Protein AF-0000000082964675 (afdb_homodimer)

Structure (mmCIF, N/CA/C/O backbone):
data_AF-0000000082964675-model_v1
#
loop_
_entity.id
_entity.type
_entity.pdbx_description
1 polymer 'MAGI1 protein'
#
loop_
_atom_site.group_PDB
_atom_site.id
_atom_site.type_symbol
_atom_site.label_atom_id
_atom_site.label_alt_id
_atom_site.label_comp_id
_atom_site.label_asym_id
_atom_site.label_entity_id
_atom_site.label_seq_id
_atom_site.pdbx_PDB_ins_code
_atom_site.Cartn_x
_atom_site.Cartn_y
_atom_site.Cartn_z
_atom_site.occupancy
_atom_site.B_iso_or_equiv
_atom_site.auth_seq_id
_atom_site.auth_comp_id
_atom_site.auth_asym_id
_atom_site.auth_atom_id
_atom_site.pdbx_PDB_model_num
ATOM 1 N N . MET A 1 1 ? 18.828 2.75 37.25 1 31.41 1 MET A N 1
ATOM 2 C CA . MET A 1 1 ? 18.453 3.316 35.969 1 31.41 1 MET A CA 1
ATOM 3 C C . MET A 1 1 ? 17.172 2.695 35.438 1 31.41 1 MET A C 1
ATOM 5 O O . MET A 1 1 ? 17.062 1.471 35.344 1 31.41 1 MET A O 1
ATOM 9 N N . SER A 1 2 ? 15.961 3.373 35.625 1 35.44 2 SER A N 1
ATOM 10 C CA . SER A 1 2 ? 14.609 2.898 35.344 1 35.44 2 SER A CA 1
ATOM 11 C C . SER A 1 2 ? 14.43 2.645 33.844 1 35.44 2 SER A C 1
ATOM 13 O O . SER A 1 2 ? 14.844 3.457 33.031 1 35.44 2 SER A O 1
ATOM 15 N N . ARG A 1 3 ? 14.438 1.41 33.406 1 41.22 3 ARG A N 1
ATOM 16 C CA . ARG A 1 3 ? 14.227 0.999 32.031 1 41.22 3 ARG A CA 1
ATOM 17 C C . ARG A 1 3 ? 12.906 1.542 31.484 1 41.22 3 ARG A C 1
ATOM 19 O O . ARG A 1 3 ? 11.844 1.255 32.031 1 41.22 3 ARG A O 1
ATOM 26 N N . VAL A 1 4 ? 12.828 2.707 31.078 1 33.81 4 VAL A N 1
ATOM 27 C CA . VAL A 1 4 ? 11.672 3.242 30.359 1 33.81 4 VAL A CA 1
ATOM 28 C C . VAL A 1 4 ? 11.18 2.219 29.344 1 33.81 4 VAL A C 1
ATOM 30 O O . VAL A 1 4 ? 11.898 1.854 28.422 1 33.81 4 VAL A O 1
ATOM 33 N N . ILE A 1 5 ? 10.445 1.322 29.812 1 41.44 5 ILE A N 1
ATOM 34 C CA . ILE A 1 5 ? 9.758 0.427 28.891 1 41.44 5 ILE A CA 1
ATOM 35 C C . ILE A 1 5 ? 9.016 1.245 27.828 1 41.44 5 ILE A C 1
ATOM 37 O O . ILE A 1 5 ? 8.094 1.992 28.141 1 41.44 5 ILE A O 1
ATOM 41 N N . GLN A 1 6 ? 9.688 1.846 26.875 1 41.5 6 GLN A N 1
ATOM 42 C CA . GLN A 1 6 ? 8.969 2.4 25.734 1 41.5 6 GLN A CA 1
ATOM 43 C C . GLN A 1 6 ? 7.863 1.455 25.266 1 41.5 6 GLN A C 1
ATOM 45 O O . GLN A 1 6 ? 8.117 0.279 25 1 41.5 6 GLN A O 1
ATOM 50 N N . LYS A 1 7 ? 6.699 1.599 25.812 1 42.97 7 LYS A N 1
ATOM 51 C CA . LYS A 1 7 ? 5.551 0.878 25.281 1 42.97 7 LYS A CA 1
ATOM 52 C C . LYS A 1 7 ? 5.578 0.874 23.75 1 42.97 7 LYS A C 1
ATOM 54 O O . LYS A 1 7 ? 5.527 1.933 23.125 1 42.97 7 LYS A O 1
ATOM 59 N N . LYS A 1 8 ? 6.289 0.005 23.156 1 43.41 8 LYS A N 1
ATOM 60 C CA . LYS A 1 8 ? 6.297 -0.2 21.703 1 43.41 8 LYS A CA 1
ATOM 61 C C . LYS A 1 8 ? 4.879 -0.232 21.141 1 43.41 8 LYS A C 1
ATOM 63 O O . LYS A 1 8 ? 4.074 -1.082 21.531 1 43.41 8 LYS A O 1
ATOM 68 N N . ASN A 1 9 ? 4.078 0.904 21.266 1 47.56 9 ASN A N 1
ATOM 69 C CA . ASN A 1 9 ? 2.807 0.975 20.547 1 47.56 9 ASN A CA 1
ATOM 70 C C . ASN A 1 9 ? 2.869 0.234 19.219 1 47.56 9 ASN A C 1
ATOM 72 O O . ASN A 1 9 ? 3.463 0.726 18.25 1 47.56 9 ASN A O 1
ATOM 76 N N . HIS A 1 10 ? 2.912 -1.079 19.219 1 51.25 10 HIS A N 1
ATOM 77 C CA . HIS A 1 10 ? 3.164 -2.035 18.141 1 51.25 10 HIS A CA 1
ATOM 78 C C . HIS A 1 10 ? 2.076 -1.968 17.078 1 51.25 10 HIS A C 1
ATOM 80 O O . HIS A 1 10 ? 1.054 -2.65 17.188 1 51.25 10 HIS A O 1
ATOM 86 N N . TRP A 1 11 ? 1.748 -0.733 16.734 1 59.78 11 TRP A N 1
ATOM 87 C CA . TRP A 1 11 ? 0.914 -0.972 15.555 1 59.78 11 TRP A CA 1
ATOM 88 C C . TRP A 1 11 ? 1.539 -2.027 14.648 1 59.78 11 TRP A C 1
ATOM 90 O O . TRP A 1 11 ? 2.707 -1.913 14.266 1 59.78 11 TRP A O 1
ATOM 100 N N . THR A 1 12 ? 1.131 -3.271 14.805 1 72 12 THR A N 1
ATOM 101 C CA . THR A 1 12 ? 1.597 -4.375 13.977 1 72 12 THR A CA 1
ATOM 102 C C . THR A 1 12 ? 1.158 -4.188 12.523 1 72 12 THR A C 1
ATOM 104 O O . THR A 1 12 ? 0.014 -3.811 12.258 1 72 12 THR A O 1
ATOM 107 N N . SER A 1 13 ? 2.049 -4.105 11.672 1 88.94 13 SER A N 1
ATOM 108 C CA . SER A 1 13 ? 1.766 -4.121 10.242 1 88.94 13 SER A CA 1
ATOM 109 C C . SER A 1 13 ? 0.953 -5.352 9.852 1 88.94 13 SER A C 1
ATOM 111 O O . SER A 1 13 ? 1.259 -6.465 10.281 1 88.94 13 SER A O 1
ATOM 113 N N . ARG A 1 14 ? -0.135 -5.145 9.234 1 93.75 14 ARG A N 1
ATOM 114 C CA . ARG A 1 14 ? -0.948 -6.258 8.75 1 93.75 14 ARG A CA 1
ATOM 115 C C . ARG A 1 14 ? -0.61 -6.59 7.301 1 93.75 14 ARG A C 1
ATOM 117 O O . ARG A 1 14 ? -1.35 -7.32 6.641 1 93.75 14 ARG A O 1
ATOM 124 N N . VAL A 1 15 ? 0.391 -5.973 6.73 1 96.75 15 VAL A N 1
ATOM 125 C CA . VAL A 1 15 ? 0.964 -6.438 5.473 1 96.75 15 VAL A CA 1
ATOM 126 C C . VAL A 1 15 ? 1.455 -7.875 5.629 1 96.75 15 VAL A C 1
ATOM 128 O O . VAL A 1 15 ? 2.203 -8.188 6.559 1 96.75 15 VAL A O 1
ATOM 131 N N . HIS A 1 16 ? 0.99 -8.742 4.738 1 95.88 16 HIS A N 1
ATOM 132 C CA . HIS A 1 16 ? 1.419 -10.133 4.844 1 95.88 16 HIS A CA 1
ATOM 133 C C . HIS A 1 16 ? 2.129 -10.586 3.574 1 95.88 16 HIS A C 1
ATOM 135 O O . HIS A 1 16 ? 1.962 -9.984 2.514 1 95.88 16 HIS A O 1
ATOM 141 N N . GLU A 1 17 ? 2.924 -11.531 3.748 1 96.19 17 GLU A N 1
ATOM 142 C CA . GLU A 1 17 ? 3.668 -12.141 2.648 1 96.19 17 GLU A CA 1
ATOM 143 C C . GLU A 1 17 ? 3.09 -13.508 2.277 1 96.19 17 GLU A C 1
ATOM 145 O O . GLU A 1 17 ? 2.727 -14.289 3.156 1 96.19 17 GLU A O 1
ATOM 150 N N . CYS A 1 18 ? 2.963 -13.719 0.982 1 94.94 18 CYS A N 1
ATOM 151 C CA . CYS A 1 18 ? 2.492 -14.992 0.442 1 94.94 18 CYS A CA 1
ATOM 152 C C . CYS A 1 18 ? 3.307 -15.406 -0.778 1 94.94 18 CYS A C 1
ATOM 154 O O . CYS A 1 18 ? 3.596 -14.578 -1.644 1 94.94 18 CYS A O 1
ATOM 156 N N . THR A 1 19 ? 3.576 -16.75 -0.786 1 95.81 19 THR A N 1
ATOM 157 C CA . THR A 1 19 ? 4.238 -17.297 -1.965 1 95.81 19 THR A CA 1
ATOM 158 C C . THR A 1 19 ? 3.301 -18.234 -2.721 1 95.81 19 THR A C 1
ATOM 160 O O . THR A 1 19 ? 2.709 -19.141 -2.129 1 95.81 19 THR A O 1
ATOM 163 N N . VAL A 1 20 ? 3.207 -18.016 -3.988 1 94.44 20 VAL A N 1
ATOM 164 C CA . VAL A 1 20 ? 2.35 -18.812 -4.855 1 94.44 20 VAL A CA 1
ATOM 165 C C . VAL A 1 20 ? 3.203 -19.578 -5.859 1 94.44 20 VAL A C 1
ATOM 167 O O . VAL A 1 20 ? 4.07 -19 -6.52 1 94.44 20 VAL A O 1
ATOM 170 N N . ARG A 1 21 ? 2.881 -20.828 -5.934 1 94.44 21 ARG A N 1
ATOM 171 C CA . ARG A 1 21 ? 3.582 -21.656 -6.914 1 94.44 21 ARG A CA 1
ATOM 172 C C . ARG A 1 21 ? 2.764 -21.797 -8.195 1 94.44 21 ARG A C 1
ATOM 174 O O . ARG A 1 21 ? 1.542 -21.969 -8.141 1 94.44 21 ARG A O 1
ATOM 181 N N . ARG A 1 22 ? 3.465 -21.812 -9.266 1 94.75 22 ARG A N 1
ATOM 182 C CA . ARG A 1 22 ? 2.811 -22 -10.562 1 94.75 22 ARG A CA 1
ATOM 183 C C . ARG A 1 22 ? 2.346 -23.438 -10.734 1 94.75 22 ARG A C 1
ATOM 185 O O . ARG A 1 22 ? 3.012 -24.359 -10.281 1 94.75 22 ARG A O 1
ATOM 192 N N . GLY A 1 23 ? 1.22 -23.578 -11.461 1 93.06 23 GLY A N 1
ATOM 193 C CA . GLY A 1 23 ? 0.723 -24.891 -11.812 1 93.06 23 GLY A CA 1
ATOM 194 C C . GLY A 1 23 ? 1.526 -25.562 -12.914 1 93.06 23 GLY A C 1
ATOM 195 O O . GLY A 1 23 ? 2.508 -24.984 -13.398 1 93.06 23 GLY A O 1
ATOM 196 N N . PRO A 1 24 ? 1.112 -26.75 -13.281 1 92.94 24 PRO A N 1
ATOM 197 C CA . PRO A 1 24 ? 1.863 -27.547 -14.242 1 92.94 24 PRO A CA 1
ATOM 198 C C . PRO A 1 24 ? 1.993 -26.875 -15.609 1 92.94 24 PRO A C 1
ATOM 200 O O . PRO A 1 24 ? 2.943 -27.141 -16.344 1 92.94 24 PRO A O 1
ATOM 203 N N . GLN A 1 25 ? 1.072 -26.047 -15.945 1 93.75 25 GLN A N 1
ATOM 204 C CA . GLN A 1 25 ? 1.123 -25.359 -17.234 1 93.75 25 GLN A CA 1
ATOM 205 C C . GLN A 1 25 ? 1.708 -23.953 -17.094 1 93.75 25 GLN A C 1
ATOM 207 O O . GLN A 1 25 ? 1.648 -23.156 -18.031 1 93.75 25 GLN A O 1
ATOM 212 N N . GLY A 1 26 ? 2.178 -23.625 -15.969 1 94.62 26 GLY A N 1
ATOM 213 C CA . GLY A 1 26 ? 2.812 -22.344 -15.734 1 94.62 26 GLY A CA 1
ATOM 214 C C . GLY A 1 26 ? 1.854 -21.297 -15.211 1 94.62 26 GLY A C 1
ATOM 215 O O . GLY A 1 26 ? 2.201 -20.109 -15.125 1 94.62 26 GLY A O 1
ATOM 216 N N . GLU A 1 27 ? 0.664 -21.734 -14.828 1 94.94 27 GLU A N 1
ATOM 217 C CA . GLU A 1 27 ? -0.335 -20.781 -14.367 1 94.94 27 GLU A CA 1
ATOM 218 C C . GLU A 1 27 ? -0.161 -20.484 -12.883 1 94.94 27 GLU A C 1
ATOM 220 O O . GLU A 1 27 ? 0.175 -21.375 -12.094 1 94.94 27 GLU A O 1
ATOM 225 N N . LEU A 1 28 ? -0.261 -19.219 -12.531 1 93.88 28 LEU A N 1
ATOM 226 C CA . LEU A 1 28 ? -0.158 -18.828 -11.133 1 93.88 28 LEU A CA 1
ATOM 227 C C . LEU A 1 28 ? -1.525 -18.844 -10.461 1 93.88 28 LEU A C 1
ATOM 229 O O . LEU A 1 28 ? -1.621 -19.047 -9.242 1 93.88 28 LEU A O 1
ATOM 233 N N . GLY A 1 29 ? -2.582 -18.547 -11.203 1 94.56 29 GLY A N 1
ATOM 234 C CA . GLY A 1 29 ? -3.939 -18.531 -10.68 1 94.56 29 GLY A CA 1
ATOM 235 C C . GLY A 1 29 ? -4.285 -17.25 -9.961 1 94.56 29 GLY A C 1
ATOM 236 O O . GLY A 1 29 ? -5.188 -17.234 -9.117 1 94.56 29 GLY A O 1
ATOM 237 N N . VAL A 1 30 ? -3.584 -16.219 -10.18 1 96.06 30 VAL A N 1
ATOM 238 C CA . VAL A 1 30 ? -3.838 -14.922 -9.578 1 96.06 30 VAL A CA 1
ATOM 239 C C . VAL A 1 30 ? -3.998 -13.867 -10.68 1 96.06 30 VAL A C 1
ATOM 241 O O . VAL A 1 30 ? -3.156 -13.766 -11.57 1 96.06 30 VAL A O 1
ATOM 244 N N . THR A 1 31 ? -5.027 -13.188 -10.609 1 96.75 31 THR A N 1
ATOM 245 C CA . THR A 1 31 ? -5.219 -12.062 -11.523 1 96.75 31 THR A CA 1
ATOM 246 C C . THR A 1 31 ? -4.766 -10.758 -10.875 1 96.75 31 THR A C 1
ATOM 248 O O . THR A 1 31 ? -4.988 -10.539 -9.68 1 96.75 31 THR A O 1
ATOM 251 N N . VAL A 1 32 ? -4.121 -9.969 -11.672 1 97.94 32 VAL A N 1
ATOM 252 C CA . VAL A 1 32 ? -3.721 -8.633 -11.227 1 97.94 32 VAL A CA 1
ATOM 253 C C . VAL A 1 32 ? -4.566 -7.578 -11.938 1 97.94 32 VAL A C 1
ATOM 255 O O . VAL A 1 32 ? -4.719 -7.613 -13.156 1 97.94 32 VAL A O 1
ATOM 258 N N . LEU A 1 33 ? -5.117 -6.656 -11.188 1 97.88 33 LEU A N 1
ATOM 259 C CA . LEU A 1 33 ? -5.922 -5.559 -11.703 1 97.88 33 LEU A CA 1
ATOM 260 C C . LEU A 1 33 ? -5.355 -4.211 -11.273 1 97.88 33 LEU A C 1
ATOM 262 O O . LEU A 1 33 ? -4.363 -4.16 -10.539 1 97.88 33 LEU A O 1
ATOM 266 N N . GLY A 1 34 ? -5.961 -3.172 -11.898 1 97.38 34 GLY A N 1
ATOM 267 C CA . GLY A 1 34 ? -5.484 -1.838 -11.57 1 97.38 34 GLY A CA 1
ATOM 268 C C . GLY A 1 34 ? -4.199 -1.473 -12.289 1 97.38 34 GLY A C 1
ATOM 269 O O . GLY A 1 34 ? -3.982 -1.878 -13.43 1 97.38 34 GLY A O 1
ATOM 270 N N . GLY A 1 35 ? -3.41 -0.583 -11.469 1 97.5 35 GLY A N 1
ATOM 271 C CA . GLY A 1 35 ? -2.182 -0.081 -12.07 1 97.5 35 GLY A CA 1
ATOM 272 C C . GLY A 1 35 ? -2.205 1.417 -12.305 1 97.5 35 GLY A C 1
ATOM 273 O O . GLY A 1 35 ? -3.273 2.006 -12.492 1 97.5 35 GLY A O 1
ATOM 274 N N . ALA A 1 36 ? -1.062 1.944 -12.336 1 97.06 36 ALA A N 1
ATOM 275 C CA . ALA A 1 36 ? -0.88 3.393 -12.383 1 97.06 36 ALA A CA 1
ATOM 276 C C . ALA A 1 36 ? -1.523 3.982 -13.633 1 97.06 36 ALA A C 1
ATOM 278 O O . ALA A 1 36 ? -2 5.121 -13.617 1 97.06 36 ALA A O 1
ATOM 279 N N . GLU A 1 37 ? -1.551 3.193 -14.688 1 96.62 37 GLU A N 1
ATOM 280 C CA . GLU A 1 37 ? -2.135 3.688 -15.93 1 96.62 37 GLU A CA 1
ATOM 281 C C . GLU A 1 37 ? -3.615 4.008 -15.758 1 96.62 37 GLU A C 1
ATOM 283 O O . GLU A 1 37 ? -4.184 4.789 -16.531 1 96.62 37 GLU A O 1
ATOM 288 N N . ASN A 1 38 ? -4.266 3.43 -14.805 1 94.94 38 ASN A N 1
ATOM 289 C CA . ASN A 1 38 ? -5.672 3.67 -14.508 1 94.94 38 ASN A CA 1
ATOM 290 C C . ASN A 1 38 ? -5.836 4.613 -13.32 1 94.94 38 ASN A C 1
ATOM 292 O O . ASN A 1 38 ? -6.941 4.777 -12.797 1 94.94 38 ASN A O 1
ATOM 296 N N . GLY A 1 39 ? -4.746 5.203 -12.836 1 95 39 GLY A N 1
ATOM 297 C CA . GLY A 1 39 ? -4.785 5.992 -11.617 1 95 39 GLY A CA 1
ATOM 298 C C . GLY A 1 39 ? -5.059 5.16 -10.375 1 95 39 GLY A C 1
ATOM 299 O O . GLY A 1 39 ? -5.531 5.684 -9.367 1 95 39 GLY A O 1
ATOM 300 N N . GLU A 1 40 ? -4.84 3.873 -10.469 1 96.56 40 GLU A N 1
ATOM 301 C CA . GLU A 1 40 ? -5.098 2.93 -9.383 1 96.56 40 GLU A CA 1
ATOM 302 C C . GLU A 1 40 ? -3.805 2.273 -8.906 1 96.56 40 GLU A C 1
ATOM 304 O O . GLU A 1 40 ? -2.799 2.277 -9.617 1 96.56 40 GLU A O 1
ATOM 309 N N . PHE A 1 41 ? -3.846 1.798 -7.699 1 97.94 41 PHE A N 1
ATOM 310 C CA . PHE A 1 41 ? -2.791 0.895 -7.254 1 97.94 41 PHE A CA 1
ATOM 311 C C . PHE A 1 41 ? -3.094 -0.539 -7.668 1 97.94 41 PHE A C 1
ATOM 313 O O . PHE A 1 41 ? -4.25 -0.963 -7.656 1 97.94 41 PHE A O 1
ATOM 320 N N . PRO A 1 42 ? -2.043 -1.252 -8.031 1 98.31 42 PRO A N 1
ATOM 321 C CA . PRO A 1 42 ? -2.297 -2.65 -8.391 1 98.31 42 PRO A CA 1
ATOM 322 C C . PRO A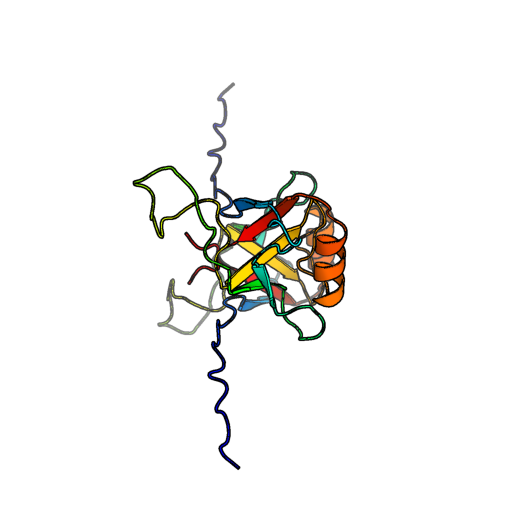 1 42 ? -2.922 -3.447 -7.25 1 98.31 42 PRO A C 1
ATOM 324 O O . PRO A 1 42 ? -2.559 -3.254 -6.086 1 98.31 42 PRO A O 1
ATOM 327 N N . TYR A 1 43 ? -3.82 -4.379 -7.605 1 97.94 43 TYR A N 1
ATOM 328 C CA . TYR A 1 43 ? -4.473 -5.188 -6.582 1 97.94 43 TYR A CA 1
ATOM 329 C C . TYR A 1 43 ? -4.855 -6.555 -7.133 1 97.94 43 TYR A C 1
ATOM 331 O O . TYR A 1 43 ? -4.863 -6.766 -8.344 1 97.94 43 TYR A O 1
ATOM 339 N N . VAL A 1 44 ? -5.137 -7.41 -6.258 1 97 44 VAL A N 1
ATOM 340 C CA . VAL A 1 44 ? -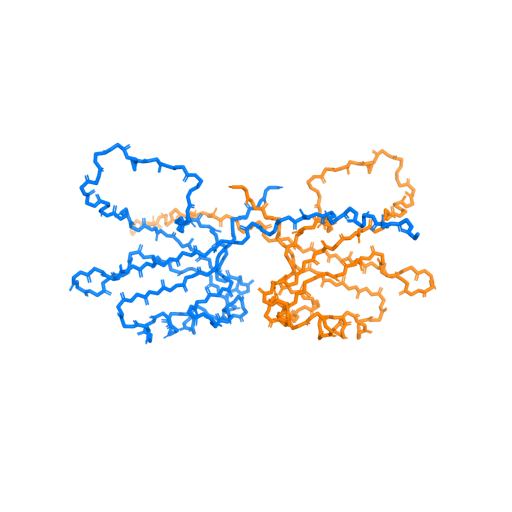5.438 -8.797 -6.582 1 97 44 VAL A CA 1
ATOM 341 C C . VAL A 1 44 ? -6.875 -8.914 -7.086 1 97 44 VAL A C 1
ATOM 343 O O . VAL A 1 44 ? -7.809 -8.461 -6.418 1 97 44 VAL A O 1
ATOM 346 N N . GLY A 1 45 ? -7.043 -9.453 -8.273 1 96 45 GLY A N 1
ATOM 347 C CA . GLY A 1 45 ? -8.352 -9.836 -8.781 1 96 45 GLY A CA 1
ATOM 348 C C . GLY A 1 45 ? -8.781 -11.227 -8.344 1 96 45 GLY A C 1
ATOM 349 O O . GLY A 1 45 ? -8.594 -11.602 -7.188 1 96 45 GLY A O 1
ATOM 350 N N . ALA A 1 46 ? -9.328 -11.922 -9.266 1 94.06 46 ALA A N 1
ATOM 351 C CA . ALA A 1 46 ? -9.766 -13.289 -9.008 1 94.06 46 ALA A CA 1
ATOM 352 C C . ALA A 1 46 ? -8.578 -14.188 -8.68 1 94.06 46 ALA A C 1
ATOM 354 O O . ALA A 1 46 ? -7.527 -14.094 -9.32 1 94.06 46 ALA A O 1
ATOM 355 N N . VAL A 1 47 ? -8.734 -15.023 -7.727 1 93.25 47 VAL A N 1
ATOM 356 C CA . VAL A 1 47 ? -7.738 -16.016 -7.359 1 93.25 47 VAL A CA 1
ATOM 357 C C . VAL A 1 47 ? -8.305 -17.422 -7.578 1 93.25 47 VAL A C 1
ATOM 359 O O . VAL A 1 47 ? -9.375 -17.75 -7.062 1 93.25 47 VAL A O 1
ATOM 362 N N . ALA A 1 48 ? -7.52 -18.094 -8.32 1 89.94 48 ALA A N 1
ATOM 363 C CA . ALA A 1 48 ? -7.953 -19.469 -8.555 1 89.94 48 ALA A CA 1
ATOM 364 C C . ALA A 1 48 ? -7.863 -20.297 -7.277 1 89.94 48 ALA A C 1
ATOM 366 O O . ALA A 1 48 ? -6.949 -20.109 -6.473 1 89.94 48 ALA A O 1
ATOM 367 N N . ALA A 1 49 ? -8.914 -21.016 -6.953 1 69.75 49 ALA A N 1
ATOM 368 C CA . ALA A 1 49 ? -8.938 -21.891 -5.785 1 69.75 49 ALA A CA 1
ATOM 369 C C . ALA A 1 49 ? -7.754 -22.859 -5.789 1 69.75 49 ALA A C 1
ATOM 371 O O . ALA A 1 49 ? -7.445 -23.453 -6.816 1 69.75 49 ALA A O 1
ATOM 372 N N . ALA A 1 50 ? -6.641 -22.469 -5.039 1 57.56 50 ALA A N 1
ATOM 373 C CA . ALA A 1 50 ? -5.559 -23.453 -4.957 1 57.56 50 ALA A CA 1
ATOM 374 C C . ALA A 1 50 ? -6.109 -24.859 -4.703 1 57.56 50 ALA A C 1
ATOM 376 O O . ALA A 1 50 ? -6.977 -25.047 -3.848 1 57.56 50 ALA A O 1
ATOM 377 N N . GLU A 1 51 ? -5.922 -25.672 -5.594 1 49.03 51 GLU A N 1
ATOM 378 C CA . GLU A 1 51 ? -6.152 -27.078 -5.281 1 49.03 51 GLU A CA 1
ATOM 379 C C . GLU A 1 51 ? -5.383 -27.5 -4.031 1 49.03 51 GLU A C 1
ATOM 381 O O . GLU A 1 51 ? -4.152 -27.562 -4.051 1 49.03 51 GLU A O 1
ATOM 386 N N . VAL A 1 52 ? -5.617 -26.875 -2.895 1 47.12 52 VAL A N 1
ATOM 387 C CA . VAL A 1 52 ? -4.922 -27.469 -1.758 1 47.12 52 VAL A CA 1
ATOM 388 C C . VAL A 1 52 ? -5.008 -28.984 -1.834 1 47.12 52 VAL A C 1
ATOM 390 O O . VAL A 1 52 ? -6.102 -29.547 -1.791 1 47.12 52 VAL A O 1
ATOM 393 N N . ALA A 1 53 ? -4.207 -29.594 -2.541 1 45.12 53 ALA A N 1
ATOM 394 C CA . ALA A 1 53 ? -4.246 -31.062 -2.486 1 45.12 53 ALA A CA 1
ATOM 395 C C . ALA A 1 53 ? -4.824 -31.547 -1.159 1 45.12 53 ALA A C 1
ATOM 397 O O . ALA A 1 53 ? -5.422 -30.766 -0.413 1 45.12 53 ALA A O 1
ATOM 398 N N . GLY A 1 54 ? -4.008 -32.562 -0.407 1 42.88 54 GLY A N 1
ATOM 399 C CA . GLY A 1 54 ? -4.18 -33.625 0.578 1 42.88 54 GLY A CA 1
ATOM 400 C C . GLY A 1 54 ? -4.73 -33.094 1.899 1 42.88 54 GLY A C 1
ATOM 401 O O . GLY A 1 54 ? -4.883 -33.875 2.848 1 42.88 54 GLY A O 1
ATOM 402 N N . LEU A 1 55 ? -4.242 -31.969 2.578 1 44.94 55 LEU A N 1
ATOM 403 C CA . LEU A 1 55 ? -4.629 -32.188 3.963 1 44.94 55 LEU A CA 1
ATOM 404 C C . LEU A 1 55 ? -6.133 -32.031 4.145 1 44.94 55 LEU A C 1
ATOM 406 O O . LEU A 1 55 ? -6.754 -31.203 3.475 1 44.94 55 LEU A O 1
ATOM 410 N N . PRO A 1 56 ? -6.91 -33.125 4.504 1 42.31 56 PRO A N 1
ATOM 411 C CA . PRO A 1 56 ? -8.359 -33.125 4.746 1 42.31 56 PRO A CA 1
ATOM 412 C C . PRO A 1 56 ? -8.898 -31.734 5.09 1 42.31 56 PRO A C 1
ATOM 414 O O . PRO A 1 56 ? -9.945 -31.328 4.582 1 42.31 56 PRO A O 1
ATOM 417 N N . GLY A 1 57 ? -8.773 -31.312 6.375 1 40.53 57 GLY A N 1
ATOM 418 C CA . GLY A 1 57 ? -9.562 -30.406 7.188 1 40.53 57 GLY A CA 1
ATOM 419 C C . GLY A 1 57 ? -9.547 -28.984 6.672 1 40.53 57 GLY A C 1
ATOM 420 O O . GLY A 1 57 ? -10.375 -28.156 7.066 1 40.53 57 GLY A O 1
ATOM 421 N N . GLY A 1 58 ? -8.305 -28.25 6.402 1 39.81 58 GLY A N 1
ATOM 422 C CA . GLY A 1 58 ? -8.359 -26.812 6.582 1 39.81 58 GLY A CA 1
ATOM 423 C C . GLY A 1 58 ? -8.961 -26.078 5.398 1 39.81 58 GLY A C 1
ATOM 424 O O . GLY A 1 58 ? -8.273 -25.812 4.41 1 39.81 58 GLY A O 1
ATOM 425 N N . GLY A 1 59 ? -10.008 -26.453 4.734 1 41.22 59 GLY A N 1
ATOM 426 C CA . GLY A 1 59 ? -10.852 -25.609 3.9 1 41.22 59 GLY A CA 1
ATOM 427 C C . GLY A 1 59 ? -10.805 -24.141 4.297 1 41.22 59 GLY A C 1
ATOM 428 O O . GLY A 1 59 ? -11.75 -23.391 4.039 1 41.22 59 GLY A O 1
ATOM 429 N N . GLY A 1 60 ? -10.18 -23.766 5.426 1 39.22 60 GLY A N 1
ATOM 430 C CA . GLY A 1 60 ? -10.531 -22.531 6.125 1 39.22 60 GLY A CA 1
ATOM 431 C C . GLY A 1 60 ? -10.539 -21.312 5.227 1 39.22 60 GLY A C 1
ATOM 432 O O . GLY A 1 60 ? -9.648 -21.156 4.387 1 39.22 60 GLY A O 1
ATOM 433 N N . GLY A 1 61 ? -11.523 -20.844 4.492 1 43.62 61 GLY A N 1
ATOM 434 C CA . GLY A 1 61 ? -11.781 -19.438 4.25 1 43.62 61 GLY A CA 1
ATOM 435 C C . GLY A 1 61 ? -10.953 -18.516 5.125 1 43.62 61 GLY A C 1
ATOM 436 O O . GLY A 1 61 ? -11.344 -17.375 5.383 1 43.62 61 GLY A O 1
ATOM 437 N N . GLY A 1 62 ? -10.211 -18.984 6.137 1 43.94 62 GLY A N 1
ATOM 438 C CA . GLY A 1 62 ? -9.703 -18.203 7.266 1 43.94 62 GLY A CA 1
ATOM 439 C C . GLY A 1 62 ? -8.633 -17.203 6.875 1 43.94 62 GLY A C 1
ATOM 440 O O . GLY A 1 62 ? -8.203 -17.172 5.719 1 43.94 62 GLY A O 1
ATOM 441 N N . GLU A 1 63 ? -8.336 -16.219 7.719 1 53.56 63 GLU A N 1
ATOM 442 C CA . GLU A 1 63 ? -7.27 -15.25 7.93 1 53.56 63 GLU A CA 1
ATOM 443 C C . GLU A 1 63 ? -5.895 -15.875 7.719 1 53.56 63 GLU A C 1
ATOM 445 O O . GLU A 1 63 ? -5.379 -16.562 8.602 1 53.56 63 GLU A O 1
ATOM 450 N N . GLY A 1 64 ? -5.754 -16.531 6.523 1 60.09 64 GLY A N 1
ATOM 451 C CA . GLY A 1 64 ? -4.41 -17.047 6.305 1 60.09 64 GLY A CA 1
ATOM 452 C C . GLY A 1 64 ? -3.588 -16.172 5.367 1 60.09 64 GLY A C 1
ATOM 453 O O . GLY A 1 64 ? -4.039 -15.109 4.945 1 60.09 64 GLY A O 1
ATOM 454 N N . PRO A 1 65 ? -2.299 -16.609 5.172 1 74.5 65 PRO A N 1
ATOM 455 C CA . PRO A 1 65 ? -1.307 -15.891 4.371 1 74.5 65 PRO A CA 1
ATOM 456 C C . PRO A 1 65 ? -1.593 -15.969 2.873 1 74.5 65 PRO A C 1
ATOM 458 O O . PRO A 1 65 ? -0.675 -15.836 2.059 1 74.5 65 PRO A O 1
ATOM 461 N N . TRP A 1 66 ? -2.912 -16.203 2.545 1 87.88 66 TRP A N 1
ATOM 462 C CA . TRP A 1 66 ? -3.23 -16.297 1.123 1 87.88 66 TRP A CA 1
ATOM 463 C C . TRP A 1 66 ? -3.635 -14.93 0.57 1 87.88 66 TRP A C 1
ATOM 465 O O . TRP A 1 66 ? -4.098 -14.062 1.314 1 87.88 66 TRP A O 1
ATOM 475 N N . LEU A 1 67 ? -3.428 -14.891 -0.707 1 94 67 LEU A N 1
ATOM 476 C CA . LEU A 1 67 ? -3.854 -13.664 -1.371 1 94 67 LEU A CA 1
ATOM 477 C C . LEU A 1 67 ? -5.371 -13.617 -1.508 1 94 67 LEU A C 1
ATOM 479 O O . LEU A 1 67 ? -5.988 -14.602 -1.936 1 94 67 LEU A O 1
ATOM 483 N N . GLY A 1 68 ? -5.922 -12.562 -1.11 1 92.44 68 GLY A N 1
ATOM 484 C CA . GLY A 1 68 ? -7.352 -12.359 -1.266 1 92.44 68 GLY A CA 1
ATOM 485 C C . GLY A 1 68 ? -7.699 -11.328 -2.316 1 92.44 68 GLY A C 1
ATOM 486 O O . GLY A 1 68 ? -6.973 -10.344 -2.488 1 92.44 68 GLY A O 1
ATOM 487 N N . GLU A 1 69 ? -8.82 -11.602 -2.92 1 93.25 69 GLU A N 1
ATOM 488 C CA . GLU A 1 69 ? -9.32 -10.617 -3.879 1 93.25 69 GLU A CA 1
ATOM 489 C C . GLU A 1 69 ? -9.445 -9.242 -3.238 1 93.25 69 GLU A C 1
ATOM 491 O O . GLU A 1 69 ? -9.914 -9.117 -2.107 1 93.25 69 GLU A O 1
ATOM 496 N N . GLY A 1 70 ? -8.977 -8.195 -3.984 1 95.12 70 GLY A N 1
ATOM 497 C CA . GLY A 1 70 ? -9.102 -6.824 -3.518 1 95.12 70 GLY A CA 1
ATOM 498 C C . GLY A 1 70 ? -7.906 -6.355 -2.715 1 95.12 70 GLY A C 1
ATOM 499 O O . GLY A 1 70 ? -7.766 -5.16 -2.438 1 95.12 70 GLY A O 1
ATOM 500 N N . GLU A 1 71 ? -7.039 -7.215 -2.328 1 96.69 71 GLU A N 1
ATOM 501 C CA . GLU A 1 71 ? -5.844 -6.773 -1.616 1 96.69 71 GLU A CA 1
ATOM 502 C C . GLU A 1 71 ? -4.945 -5.93 -2.518 1 96.69 71 GLU A C 1
ATOM 504 O O . GLU A 1 71 ? -4.805 -6.219 -3.707 1 96.69 71 GLU A O 1
ATOM 509 N N . LEU A 1 72 ? -4.34 -4.934 -1.945 1 98.19 72 LEU A N 1
ATOM 510 C CA . LEU A 1 72 ? -3.359 -4.145 -2.682 1 98.19 72 LEU A CA 1
ATOM 511 C C . LEU A 1 72 ? -2.021 -4.871 -2.758 1 98.19 72 LEU A C 1
ATOM 513 O O . LEU A 1 72 ? -1.565 -5.449 -1.769 1 98.19 72 LEU A O 1
ATOM 517 N N . LEU A 1 73 ? -1.465 -4.875 -3.889 1 98.38 73 LEU A N 1
ATOM 518 C CA . LEU A 1 73 ? -0.13 -5.434 -4.074 1 98.38 73 LEU A CA 1
ATOM 519 C C . LEU A 1 73 ? 0.941 -4.379 -3.826 1 98.38 73 LEU A C 1
ATOM 521 O O . LEU A 1 73 ? 0.983 -3.355 -4.512 1 98.38 73 LEU A O 1
ATOM 525 N N . LEU A 1 74 ? 1.805 -4.676 -2.863 1 98.62 74 LEU A N 1
ATOM 526 C CA . LEU A 1 74 ? 2.828 -3.715 -2.469 1 98.62 74 LEU A CA 1
ATOM 527 C C . LEU A 1 74 ? 4.195 -4.129 -2.992 1 98.62 74 LEU A C 1
ATOM 529 O O . LEU A 1 74 ? 4.98 -3.285 -3.434 1 98.62 74 LEU A O 1
ATOM 533 N N . GLU A 1 75 ? 4.434 -5.41 -2.926 1 98.56 75 GLU A N 1
ATOM 534 C CA . GLU A 1 75 ? 5.707 -5.965 -3.375 1 98.56 75 GLU A CA 1
ATOM 535 C C . GLU A 1 75 ? 5.508 -7.309 -4.074 1 98.56 75 GLU A C 1
ATOM 537 O O . GLU A 1 75 ? 4.641 -8.094 -3.684 1 98.56 75 GLU A O 1
ATOM 542 N N . VAL A 1 76 ? 6.309 -7.535 -5.078 1 98.56 76 VAL A N 1
ATOM 543 C CA . VAL A 1 76 ? 6.41 -8.828 -5.75 1 98.56 76 VAL A CA 1
ATOM 544 C C . VAL A 1 76 ? 7.879 -9.227 -5.879 1 98.56 76 VAL A C 1
ATOM 546 O O . VAL A 1 76 ? 8.672 -8.508 -6.492 1 98.56 76 VAL A O 1
ATOM 549 N N . GLN A 1 77 ? 8.18 -10.352 -5.254 1 97.19 77 GLN A N 1
ATOM 550 C CA . GLN A 1 77 ? 9.547 -10.867 -5.309 1 97.19 77 GLN A CA 1
ATOM 551 C C . GLN A 1 77 ? 10.555 -9.805 -4.883 1 97.19 77 GLN A C 1
ATOM 553 O O . GLN A 1 77 ? 11.617 -9.664 -5.496 1 97.19 77 GLN A O 1
ATOM 558 N N . GLY A 1 78 ? 10.188 -9 -3.906 1 96.69 78 GLY A N 1
ATOM 559 C CA . GLY A 1 78 ? 11.094 -8.016 -3.35 1 96.69 78 GLY A CA 1
ATOM 560 C C . GLY A 1 78 ? 11.094 -6.703 -4.105 1 96.69 78 GLY A C 1
ATOM 561 O O . GLY A 1 78 ? 11.703 -5.727 -3.668 1 96.69 78 GLY A O 1
ATOM 562 N N . ILE A 1 79 ? 10.398 -6.613 -5.18 1 97.56 79 ILE A N 1
ATOM 563 C CA . ILE A 1 79 ? 10.266 -5.383 -5.957 1 97.56 79 ILE A CA 1
ATOM 564 C C . ILE A 1 79 ? 9 -4.641 -5.535 1 97.56 79 ILE A C 1
ATOM 566 O O . ILE A 1 79 ? 7.914 -5.223 -5.504 1 97.56 79 ILE A O 1
ATOM 570 N N . ARG A 1 80 ? 9.172 -3.434 -5.203 1 97.5 80 ARG A N 1
ATOM 571 C CA . ARG A 1 80 ? 8.016 -2.607 -4.852 1 97.5 80 ARG A CA 1
ATOM 572 C C . ARG A 1 80 ? 7.191 -2.264 -6.086 1 97.5 80 ARG A C 1
ATOM 574 O O . ARG A 1 80 ? 7.684 -1.614 -7.012 1 97.5 80 ARG A O 1
ATOM 581 N N . VAL A 1 81 ? 5.895 -2.631 -6.078 1 98.31 81 VAL A N 1
ATOM 582 C CA . VAL A 1 81 ? 5.125 -2.57 -7.32 1 98.31 81 VAL A CA 1
ATOM 583 C C . VAL A 1 81 ? 3.941 -1.622 -7.148 1 98.31 81 VAL A C 1
ATOM 585 O O . VAL A 1 81 ? 3.205 -1.359 -8.102 1 98.31 81 VAL A O 1
ATOM 588 N N . SER A 1 82 ? 3.664 -1.081 -5.996 1 97.88 82 SER A N 1
ATOM 589 C CA . SER A 1 82 ? 2.445 -0.331 -5.711 1 97.88 82 SER A CA 1
ATOM 590 C C . SER A 1 82 ? 2.332 0.9 -6.602 1 97.88 82 SER A C 1
ATOM 592 O O . SER A 1 82 ? 1.236 1.426 -6.809 1 97.88 82 SER A O 1
ATOM 594 N N . GLY A 1 83 ? 3.432 1.412 -7.129 1 97.06 83 GLY A N 1
ATOM 595 C CA . GLY A 1 83 ? 3.395 2.59 -7.98 1 97.06 83 GLY A CA 1
ATOM 596 C C . GLY A 1 83 ? 3.529 2.264 -9.453 1 97.06 83 GLY A C 1
ATOM 597 O O . GLY A 1 83 ? 3.684 3.164 -10.281 1 97.06 83 GLY A O 1
ATOM 598 N N . LEU A 1 84 ? 3.389 1.027 -9.82 1 98.12 84 LEU A N 1
ATOM 599 C CA . LEU A 1 84 ? 3.676 0.616 -11.195 1 98.12 84 LEU A CA 1
ATOM 600 C C . LEU A 1 84 ? 2.389 0.431 -11.984 1 98.12 84 LEU A C 1
ATOM 602 O O . LEU A 1 84 ? 1.339 0.129 -11.414 1 98.12 84 LEU A O 1
ATOM 606 N N . PRO A 1 85 ? 2.439 0.67 -13.305 1 98.31 85 PRO A N 1
ATOM 607 C CA . PRO A 1 85 ? 1.353 0.196 -14.164 1 98.31 85 PRO A CA 1
ATOM 608 C C . PRO A 1 85 ? 1.221 -1.325 -14.164 1 98.31 85 PRO A C 1
ATOM 610 O O . PRO A 1 85 ? 2.199 -2.033 -13.914 1 98.31 85 PRO A O 1
ATOM 613 N N . ARG A 1 86 ? 0.098 -1.798 -14.477 1 98.19 86 ARG A N 1
ATOM 614 C CA . ARG A 1 86 ? -0.218 -3.221 -14.406 1 98.19 86 ARG A CA 1
ATOM 615 C C . ARG A 1 86 ? 0.745 -4.043 -15.25 1 98.19 86 ARG A C 1
ATOM 617 O O . ARG A 1 86 ? 1.192 -5.113 -14.836 1 98.19 86 ARG A O 1
ATOM 624 N N . TYR A 1 87 ? 1.095 -3.582 -16.5 1 98.5 87 TYR A N 1
ATOM 625 C CA . TYR A 1 87 ? 1.947 -4.367 -17.391 1 98.5 87 TYR A CA 1
ATOM 626 C C . TYR A 1 87 ? 3.328 -4.57 -16.781 1 98.5 87 TYR A C 1
ATOM 628 O O . TYR A 1 87 ? 3.961 -5.609 -16.984 1 98.5 87 TYR A O 1
ATOM 636 N N . ASP A 1 88 ? 3.832 -3.576 -16 1 98.69 88 ASP A N 1
ATOM 637 C CA . ASP A 1 88 ? 5.121 -3.721 -15.328 1 98.69 88 ASP A CA 1
ATOM 638 C C . ASP A 1 88 ? 5.027 -4.719 -14.18 1 98.69 88 ASP A C 1
ATOM 640 O O . ASP A 1 88 ? 5.953 -5.5 -13.953 1 98.69 88 ASP A O 1
ATOM 644 N N . VAL A 1 89 ? 3.926 -4.773 -13.445 1 98.75 89 VAL A N 1
ATOM 645 C CA . VAL A 1 89 ? 3.707 -5.754 -12.383 1 98.75 89 VAL A CA 1
ATOM 646 C C . VAL A 1 89 ? 3.697 -7.164 -12.977 1 98.75 89 VAL A C 1
ATOM 648 O O . VAL A 1 89 ? 4.363 -8.062 -12.461 1 98.75 89 VAL A O 1
ATOM 651 N N . LEU A 1 90 ? 2.939 -7.242 -14.078 1 98.75 90 LEU A N 1
ATOM 652 C CA . LEU A 1 90 ? 2.877 -8.539 -14.742 1 98.75 90 LEU A CA 1
ATOM 653 C C . LEU A 1 90 ?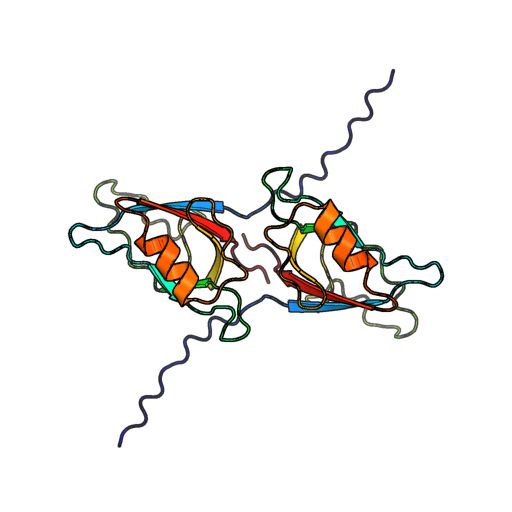 4.254 -8.961 -15.242 1 98.75 90 LEU A C 1
ATOM 655 O O . LEU A 1 90 ? 4.598 -10.148 -15.203 1 98.75 90 LEU A O 1
ATOM 659 N N . GLY A 1 91 ? 4.973 -8.008 -15.75 1 98.69 91 GLY A N 1
ATOM 660 C CA . GLY A 1 91 ? 6.336 -8.297 -16.156 1 98.69 91 GLY A CA 1
ATOM 661 C C . GLY A 1 91 ? 7.191 -8.852 -15.031 1 98.69 91 GLY A C 1
ATOM 662 O O . GLY A 1 91 ? 7.988 -9.766 -15.242 1 98.69 91 GLY A O 1
ATOM 663 N N . VAL A 1 92 ? 7.098 -8.273 -13.844 1 98.75 92 VAL A N 1
ATOM 664 C CA . VAL A 1 92 ? 7.832 -8.758 -12.68 1 98.75 92 VAL A CA 1
ATOM 665 C C . VAL A 1 92 ? 7.406 -10.195 -12.367 1 98.75 92 VAL A C 1
ATOM 667 O O . VAL A 1 92 ? 8.25 -11.07 -12.148 1 98.75 92 VAL A O 1
ATOM 670 N N . ILE A 1 93 ? 6.133 -10.445 -12.359 1 98.5 93 ILE A N 1
ATOM 671 C CA . ILE A 1 93 ? 5.594 -11.766 -12.062 1 98.5 93 ILE A CA 1
ATOM 672 C C . ILE A 1 93 ? 6.098 -12.781 -13.086 1 98.5 93 ILE A C 1
ATOM 674 O O . ILE A 1 93 ? 6.559 -13.867 -12.727 1 98.5 93 ILE A O 1
ATOM 678 N N . ASP A 1 94 ? 6.066 -12.383 -14.273 1 97.94 94 ASP A N 1
ATOM 679 C CA . ASP A 1 94 ? 6.438 -13.273 -15.367 1 97.94 94 ASP A CA 1
ATOM 680 C C . ASP A 1 94 ? 7.93 -13.609 -15.328 1 97.94 94 ASP A C 1
ATOM 682 O O . ASP A 1 94 ? 8.359 -14.625 -15.875 1 97.94 94 ASP A O 1
ATOM 686 N N . SER A 1 95 ? 8.633 -12.758 -14.781 1 98.06 95 SER A N 1
ATOM 687 C CA . SER A 1 95 ? 10.07 -12.984 -14.711 1 98.06 95 SER A CA 1
ATOM 688 C C . SER A 1 95 ? 10.414 -14 -13.625 1 98.06 95 SER A C 1
ATOM 690 O O . SER A 1 95 ? 11.555 -14.469 -13.547 1 98.06 95 SER A O 1
ATOM 692 N N . CYS A 1 96 ? 9.492 -14.281 -12.781 1 96.94 96 CYS A N 1
ATOM 693 C CA . CYS A 1 96 ? 9.68 -15.297 -11.75 1 96.94 96 CYS A CA 1
ATOM 694 C C . CYS A 1 96 ? 9.367 -16.688 -12.297 1 96.94 96 CYS A C 1
ATOM 696 O O . CYS A 1 96 ? 8.297 -16.922 -12.852 1 96.94 96 CYS A O 1
ATOM 698 N N . LYS A 1 97 ? 10.188 -17.641 -12.094 1 94.44 97 LYS A N 1
ATOM 699 C CA . LYS A 1 97 ? 10.102 -18.938 -12.773 1 94.44 97 LYS A CA 1
ATOM 700 C C . LYS A 1 97 ? 9.078 -19.844 -12.094 1 94.44 97 LYS A C 1
ATOM 702 O O . LYS A 1 97 ? 8.031 -20.141 -12.664 1 94.44 97 LYS A O 1
ATOM 707 N N . GLU A 1 98 ? 9.383 -20.391 -10.836 1 94.56 98 GLU A N 1
ATOM 708 C CA . GLU A 1 98 ? 8.578 -21.453 -10.219 1 94.56 98 GLU A CA 1
ATOM 709 C C . GLU A 1 98 ? 7.586 -20.875 -9.219 1 94.56 98 GLU A C 1
ATOM 711 O O . GLU A 1 98 ? 6.422 -21.281 -9.18 1 94.56 98 GLU A O 1
ATOM 716 N N . ALA A 1 99 ? 8.078 -19.953 -8.453 1 96.06 99 ALA A N 1
ATOM 717 C CA . ALA A 1 99 ? 7.25 -19.391 -7.395 1 96.06 99 ALA A CA 1
ATOM 718 C C . ALA A 1 99 ? 7.367 -17.875 -7.355 1 96.06 99 ALA A C 1
ATOM 720 O O . ALA A 1 99 ? 8.391 -17.312 -7.746 1 96.06 99 ALA A O 1
ATOM 721 N N . VAL A 1 100 ? 6.301 -17.25 -6.992 1 97.69 100 VAL A N 1
ATOM 722 C CA . VAL A 1 100 ? 6.238 -15.797 -6.852 1 97.69 100 VAL A CA 1
ATOM 723 C C . VAL A 1 100 ? 5.84 -15.43 -5.426 1 97.69 100 VAL A C 1
ATOM 725 O O . VAL A 1 100 ? 4.832 -15.922 -4.906 1 97.69 100 VAL A O 1
ATOM 728 N N . THR A 1 101 ? 6.625 -14.609 -4.758 1 97.06 101 THR A N 1
ATOM 729 C CA . THR A 1 101 ? 6.316 -14.109 -3.422 1 97.06 101 THR A CA 1
ATOM 730 C C . THR A 1 101 ? 5.703 -12.711 -3.496 1 97.06 101 THR A C 1
ATOM 732 O O . THR A 1 101 ? 6.258 -11.82 -4.141 1 97.06 101 THR A O 1
ATOM 735 N N . PHE A 1 102 ? 4.582 -12.562 -2.846 1 97.81 102 PHE A N 1
ATOM 736 C CA . PHE A 1 102 ? 3.857 -11.305 -2.803 1 97.81 102 PHE A CA 1
ATOM 737 C C . PHE A 1 102 ? 3.844 -10.734 -1.388 1 97.81 102 PHE A C 1
ATOM 739 O O . PHE A 1 102 ? 3.734 -11.484 -0.415 1 97.81 102 PHE A O 1
ATOM 746 N N . LYS A 1 103 ? 4.008 -9.453 -1.29 1 97.88 103 LYS A N 1
ATOM 747 C CA . LYS A 1 103 ? 3.535 -8.727 -0.117 1 97.88 103 LYS A CA 1
ATOM 748 C C . LYS A 1 103 ? 2.285 -7.914 -0.441 1 97.88 103 LYS A C 1
ATOM 750 O O . LYS A 1 103 ? 2.279 -7.125 -1.391 1 97.88 103 LYS A O 1
ATOM 755 N N . ALA A 1 104 ? 1.258 -8.141 0.335 1 97.69 104 ALA A N 1
ATOM 756 C CA . ALA A 1 104 ? -0.04 -7.523 0.076 1 97.69 104 ALA A CA 1
ATOM 757 C C . ALA A 1 104 ? -0.709 -7.086 1.376 1 97.69 104 ALA A C 1
ATOM 759 O O . ALA A 1 104 ? -0.312 -7.516 2.461 1 97.69 104 ALA A O 1
ATOM 760 N N . VAL A 1 105 ? -1.704 -6.199 1.229 1 97.31 105 VAL A N 1
ATOM 761 C CA . VAL A 1 105 ? -2.445 -5.742 2.4 1 97.31 105 VAL A CA 1
ATOM 762 C C . VAL A 1 105 ? -3.943 -5.781 2.111 1 97.31 105 VAL A C 1
ATOM 764 O O . VAL A 1 105 ? -4.391 -5.32 1.06 1 97.31 105 VAL A O 1
ATOM 767 N N . ARG A 1 106 ? -4.66 -6.391 3.059 1 96.56 106 ARG A N 1
ATOM 768 C CA . ARG A 1 106 ? -6.113 -6.285 2.988 1 96.56 106 ARG A CA 1
ATOM 769 C C . ARG A 1 106 ? -6.574 -4.867 3.293 1 96.56 106 ARG A C 1
ATOM 771 O O . ARG A 1 106 ? -6.055 -4.219 4.203 1 96.56 106 ARG A O 1
ATOM 778 N N . GLN A 1 107 ? -7.527 -4.41 2.529 1 95.19 107 GLN A N 1
ATOM 779 C CA . GLN A 1 107 ? -8.039 -3.062 2.754 1 95.19 107 GLN A CA 1
ATOM 780 C C . GLN A 1 107 ? -9.078 -3.047 3.865 1 95.19 107 GLN A C 1
ATOM 782 O O . GLN A 1 107 ? -10.07 -3.781 3.807 1 95.19 107 GLN A O 1
ATOM 787 N N . GLY A 1 108 ? -8.719 -2.145 4.781 1 92.81 108 GLY A N 1
ATOM 788 C CA . GLY A 1 108 ? -9.641 -2.033 5.906 1 92.81 108 GLY A CA 1
ATOM 789 C C . GLY A 1 108 ? -10.773 -1.059 5.656 1 92.81 108 GLY A C 1
ATOM 790 O O . GLY A 1 108 ? -10.703 -0.243 4.734 1 92.81 108 GLY A O 1
ATOM 791 N N . LYS A 1 109 ? -11.859 -1.147 6.48 1 82.62 109 LYS A N 1
ATOM 792 C CA . LYS A 1 109 ? -13 -0.245 6.395 1 82.62 109 LYS A CA 1
ATOM 793 C C . LYS A 1 109 ? -12.789 1.001 7.25 1 82.62 109 LYS A C 1
ATOM 795 O O . LYS A 1 109 ? -12.094 0.949 8.266 1 82.62 109 LYS A O 1
ATOM 800 N N . MET B 1 1 ? -27.766 -7.004 -30.516 1 30.64 1 MET B N 1
ATOM 801 C CA . MET B 1 1 ? -26.438 -7.051 -29.922 1 30.64 1 MET B CA 1
ATOM 802 C C . MET B 1 1 ? -26.5 -6.93 -28.406 1 30.64 1 MET B C 1
ATOM 804 O O . MET B 1 1 ? -27.062 -5.957 -27.891 1 30.64 1 MET B O 1
ATOM 808 N N . SER B 1 2 ? -26.531 -8.078 -27.625 1 34.31 2 SER B N 1
ATOM 809 C CA . SER B 1 2 ? -26.75 -8.172 -26.188 1 34.31 2 SER B CA 1
ATOM 810 C C . SER B 1 2 ? -25.625 -7.508 -25.406 1 34.31 2 SER B C 1
ATOM 812 O O . SER B 1 2 ? -24.453 -7.691 -25.734 1 34.31 2 SER B O 1
ATOM 814 N N . ARG B 1 3 ? -25.859 -6.34 -24.859 1 39.84 3 ARG B N 1
ATOM 815 C CA . ARG B 1 3 ? -24.906 -5.598 -24.047 1 39.84 3 ARG B CA 1
ATOM 816 C C . ARG B 1 3 ? -24.406 -6.441 -22.875 1 39.84 3 ARG B C 1
ATOM 818 O O . ARG B 1 3 ? -25.188 -6.902 -22.062 1 39.84 3 ARG B O 1
ATOM 825 N N . VAL B 1 4 ? -23.484 -7.266 -23.031 1 33.88 4 VAL B N 1
ATOM 826 C CA . VAL B 1 4 ? -22.781 -7.949 -21.953 1 33.88 4 VAL B CA 1
ATOM 827 C C . VAL B 1 4 ? -22.531 -6.977 -20.812 1 33.88 4 VAL B C 1
ATOM 829 O O . VAL B 1 4 ? -21.812 -5.988 -20.969 1 33.88 4 VAL B O 1
ATOM 832 N N . ILE B 1 5 ? -23.5 -6.758 -20.047 1 41.25 5 ILE B N 1
ATOM 833 C CA . ILE B 1 5 ? -23.297 -6 -18.812 1 41.25 5 ILE B CA 1
ATOM 834 C C . ILE B 1 5 ? -22.109 -6.586 -18.047 1 41.25 5 ILE B C 1
ATOM 836 O O . ILE B 1 5 ? -22.156 -7.738 -17.594 1 41.25 5 ILE B O 1
ATOM 840 N N . GLN B 1 6 ? -20.906 -6.379 -18.453 1 41.19 6 GLN B N 1
ATOM 841 C CA . GLN B 1 6 ? -19.781 -6.715 -17.578 1 41.19 6 GLN B CA 1
ATOM 842 C C . GLN B 1 6 ? -20.062 -6.297 -16.141 1 41.19 6 GLN B C 1
ATOM 844 O O . GLN B 1 6 ? -20.391 -5.137 -15.883 1 41.19 6 GLN B O 1
ATOM 849 N N . LYS B 1 7 ? -20.672 -7.137 -15.383 1 42.78 7 LYS B N 1
ATOM 850 C CA . LYS B 1 7 ? -20.766 -6.887 -13.953 1 42.78 7 LYS B CA 1
ATOM 851 C C . LYS B 1 7 ? -19.469 -6.301 -13.406 1 42.78 7 LYS B C 1
ATOM 853 O O . LYS B 1 7 ? -18.406 -6.93 -13.492 1 42.78 7 LYS B O 1
ATOM 858 N N . LYS B 1 8 ? -19.297 -5.059 -13.43 1 43 8 LYS B N 1
ATOM 859 C CA . LYS B 1 8 ? -18.172 -4.348 -12.82 1 43 8 LYS B CA 1
ATOM 860 C C . LYS B 1 8 ? -17.922 -4.844 -11.398 1 43 8 LYS B C 1
ATOM 862 O O . LYS B 1 8 ? -18.797 -4.73 -10.531 1 43 8 LYS B O 1
ATOM 867 N N . ASN B 1 9 ? -17.625 -6.191 -11.164 1 47.19 9 ASN B N 1
ATOM 868 C CA . ASN B 1 9 ? -17.141 -6.621 -9.852 1 47.19 9 ASN B CA 1
ATOM 869 C C . ASN B 1 9 ? -16.344 -5.52 -9.156 1 47.19 9 ASN B C 1
ATOM 871 O O . ASN B 1 9 ? -15.203 -5.25 -9.523 1 47.19 9 ASN B O 1
ATOM 875 N N . HIS B 1 10 ? -16.984 -4.473 -8.711 1 50.56 10 HIS B N 1
ATOM 876 C CA . HIS B 1 10 ? -16.484 -3.201 -8.195 1 50.56 10 HIS B CA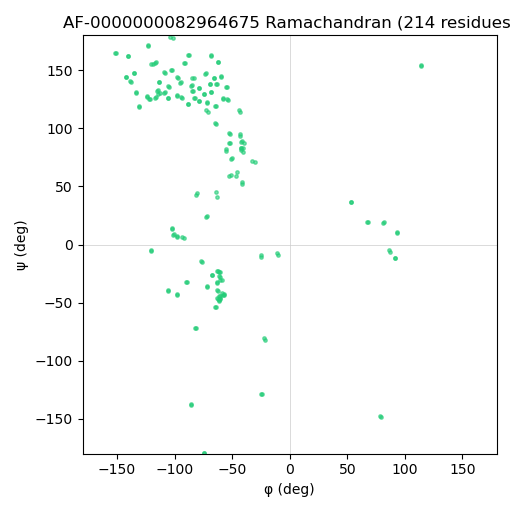 1
ATOM 877 C C . HIS B 1 10 ? -15.672 -3.402 -6.918 1 50.56 10 HIS B C 1
ATOM 879 O O . HIS B 1 10 ? -16.219 -3.391 -5.816 1 50.56 10 HIS B O 1
ATOM 885 N N . TRP B 1 11 ? -14.875 -4.461 -6.941 1 59.34 11 TRP B N 1
ATOM 886 C CA . TRP B 1 11 ? -14.07 -4.242 -5.746 1 59.34 11 TRP B CA 1
ATOM 887 C C . TRP B 1 11 ? -13.633 -2.787 -5.641 1 59.34 11 TRP B C 1
ATOM 889 O O . TRP B 1 11 ? -13.031 -2.244 -6.574 1 59.34 11 TRP B O 1
ATOM 899 N N . THR B 1 12 ? -14.406 -1.969 -4.922 1 71.5 12 THR B N 1
ATOM 900 C CA . THR B 1 12 ? -14.078 -0.566 -4.684 1 71.5 12 THR B CA 1
ATOM 901 C C . THR B 1 12 ? -12.789 -0.439 -3.875 1 71.5 12 THR B C 1
ATOM 903 O O . THR B 1 12 ? -12.578 -1.184 -2.918 1 71.5 12 THR B O 1
ATOM 906 N N . SER B 1 13 ? -11.844 0.166 -4.406 1 88.31 13 SER B N 1
ATOM 907 C CA . SER B 1 13 ? -10.641 0.521 -3.67 1 88.31 13 SER B CA 1
ATOM 908 C C . SER B 1 13 ? -10.969 1.306 -2.406 1 88.31 13 SER B C 1
ATOM 910 O O . SER B 1 13 ? -11.797 2.223 -2.436 1 88.31 13 SER B O 1
ATOM 912 N N . ARG B 1 14 ? -10.531 0.855 -1.319 1 93.69 14 ARG B N 1
ATOM 913 C CA . ARG B 1 14 ? -10.719 1.573 -0.063 1 93.69 14 ARG B CA 1
ATOM 914 C C . ARG B 1 14 ? -9.539 2.494 0.223 1 93.69 14 ARG B C 1
ATOM 916 O O . ARG B 1 14 ? -9.398 3.004 1.337 1 93.69 14 ARG B O 1
ATOM 923 N N . VAL B 1 15 ? -8.594 2.617 -0.694 1 96.75 15 VAL B N 1
ATOM 924 C CA . VAL B 1 15 ? -7.605 3.688 -0.633 1 96.75 15 VAL B CA 1
ATOM 925 C C . VAL B 1 15 ? -8.305 5.043 -0.629 1 96.75 15 VAL B C 1
ATOM 927 O O . VAL B 1 15 ? -9.141 5.316 -1.493 1 96.75 15 VAL B O 1
ATOM 930 N N . HIS B 1 16 ? -8.008 5.859 0.38 1 95.69 16 HIS B N 1
ATOM 931 C CA . HIS B 1 16 ? -8.656 7.164 0.439 1 95.69 16 HIS B CA 1
ATOM 932 C C . HIS B 1 16 ? -7.633 8.289 0.375 1 95.69 16 HIS B C 1
ATOM 934 O O . HIS B 1 16 ? -6.449 8.078 0.65 1 95.69 16 HIS B O 1
ATOM 940 N N . GLU B 1 17 ? -8.086 9.375 -0.058 1 96.12 17 GLU B N 1
ATOM 941 C CA . GLU B 1 17 ? -7.273 10.578 -0.156 1 96.12 17 GLU B CA 1
ATOM 942 C C . GLU B 1 17 ? -7.641 11.578 0.938 1 96.12 17 GLU B C 1
ATOM 944 O O . GLU B 1 17 ? -8.82 11.773 1.242 1 96.12 17 GLU B O 1
ATOM 949 N N . CYS B 1 18 ? -6.621 12.148 1.538 1 94.88 18 CYS B N 1
ATOM 950 C CA . CYS B 1 18 ? -6.785 13.172 2.562 1 94.88 18 CYS B CA 1
ATOM 951 C C . CYS B 1 18 ? -5.762 14.289 2.385 1 94.88 18 CYS B C 1
ATOM 953 O O . CYS B 1 18 ? -4.586 14.031 2.127 1 94.88 18 CYS B O 1
ATOM 955 N N . THR B 1 19 ? -6.32 15.531 2.633 1 95.94 19 THR B N 1
ATOM 956 C CA . THR B 1 19 ? -5.422 16.672 2.617 1 95.94 19 THR B CA 1
ATOM 957 C C . THR B 1 19 ? -5.312 17.297 4.008 1 95.94 19 THR B C 1
ATOM 959 O O . THR B 1 19 ? -6.328 17.578 4.645 1 95.94 19 THR B O 1
ATOM 962 N N . VAL B 1 20 ? -4.098 17.484 4.41 1 94.5 20 VAL B N 1
ATOM 963 C CA . VAL B 1 20 ? -3.818 18.062 5.723 1 94.5 20 VAL B CA 1
ATOM 964 C C . VAL B 1 20 ? -3.143 19.422 5.555 1 94.5 20 VAL B C 1
ATOM 966 O O . VAL B 1 20 ? -2.172 19.547 4.805 1 94.5 20 VAL B O 1
ATOM 969 N N . ARG B 1 21 ? -3.68 20.328 6.301 1 94.44 21 ARG B N 1
ATOM 970 C CA . ARG B 1 21 ? -3.072 21.656 6.281 1 94.44 21 ARG B CA 1
ATOM 971 C C . ARG B 1 21 ? -2.131 21.844 7.465 1 94.44 21 ARG B C 1
ATOM 973 O O . ARG B 1 21 ? -2.434 21.422 8.578 1 94.44 21 ARG B O 1
ATOM 980 N N . ARG B 1 22 ? -1.082 22.547 7.18 1 94.62 22 ARG B N 1
ATOM 981 C CA . ARG B 1 22 ? -0.124 22.844 8.234 1 94.62 22 ARG B CA 1
ATOM 982 C C . ARG B 1 22 ? -0.68 23.891 9.195 1 94.62 22 ARG B C 1
ATOM 984 O O . ARG B 1 22 ? -1.385 24.812 8.773 1 94.62 22 ARG B O 1
ATOM 991 N N . GLY B 1 23 ? -0.293 23.75 10.469 1 92.94 23 GLY B N 1
ATOM 992 C CA . GLY B 1 23 ? -0.646 24.75 11.469 1 92.94 23 GLY B CA 1
ATOM 993 C C . GLY B 1 23 ? 0.154 26.031 11.352 1 92.94 23 GLY B C 1
ATOM 994 O O . GLY B 1 23 ? 0.984 26.172 10.445 1 92.94 23 GLY B O 1
ATOM 995 N N . PRO B 1 24 ? -0.116 26.953 12.242 1 92.88 24 PRO B N 1
ATOM 996 C CA . PRO B 1 24 ? 0.494 28.281 12.164 1 92.88 24 PRO B CA 1
ATOM 997 C C . PRO B 1 24 ? 2.018 28.234 12.258 1 92.88 24 PRO B C 1
ATOM 999 O O . PRO B 1 24 ? 2.697 29.141 11.75 1 92.88 24 PRO B O 1
ATOM 1002 N N . GLN B 1 25 ? 2.543 27.266 12.898 1 93.75 25 GLN B N 1
ATOM 1003 C CA . GLN B 1 25 ? 3.992 27.172 13.039 1 93.75 25 GLN B CA 1
ATOM 1004 C C . GLN B 1 25 ? 4.578 26.219 12 1 93.75 25 GLN B C 1
ATOM 1006 O O . GLN B 1 25 ? 5.754 25.859 12.078 1 93.75 25 GLN B O 1
ATOM 1011 N N . GLY B 1 26 ? 3.807 25.766 11.102 1 94.62 26 GLY B N 1
ATOM 1012 C CA . GLY B 1 26 ? 4.273 24.906 10.031 1 94.62 26 GLY B CA 1
ATOM 1013 C C . GLY B 1 26 ? 4.133 23.422 10.344 1 94.62 26 GLY B C 1
ATOM 1014 O O . GLY B 1 26 ? 4.625 22.578 9.602 1 94.62 26 GLY B O 1
ATOM 1015 N N . GLU B 1 27 ? 3.426 23.141 11.438 1 95.06 27 GLU B N 1
ATOM 1016 C CA . GLU B 1 27 ? 3.291 21.75 11.836 1 95.06 27 GLU B CA 1
ATOM 1017 C C . GLU B 1 27 ? 2.143 21.078 11.102 1 95.06 27 GLU B C 1
ATOM 1019 O O . GLU B 1 27 ? 1.105 21.688 10.852 1 95.06 27 GLU B O 1
ATOM 1024 N N . LEU B 1 28 ? 2.369 19.859 10.656 1 93.94 28 LEU B N 1
ATOM 1025 C CA . LEU B 1 28 ? 1.33 19.094 9.969 1 93.94 28 LEU B CA 1
ATOM 1026 C C . LEU B 1 28 ? 0.512 18.281 10.961 1 93.94 28 LEU B C 1
ATOM 1028 O O . LEU B 1 28 ? -0.656 17.984 10.711 1 93.94 28 LEU B O 1
ATOM 1032 N N . GLY B 1 29 ? 1.129 17.828 12.039 1 94.56 29 GLY B N 1
ATOM 1033 C CA . GLY B 1 29 ? 0.459 17.031 13.062 1 94.56 29 GLY B CA 1
ATOM 1034 C C . GLY B 1 29 ? 0.344 15.562 12.695 1 94.56 29 GLY B C 1
ATOM 1035 O O . GLY B 1 29 ? -0.521 14.859 13.219 1 94.56 29 GLY B O 1
ATOM 1036 N N . VAL B 1 30 ? 1.104 15.117 11.797 1 96 30 VAL B N 1
ATOM 1037 C CA . VAL B 1 30 ? 1.121 13.719 11.383 1 96 30 VAL B CA 1
ATOM 1038 C C . VAL B 1 30 ? 2.535 13.156 11.516 1 96 30 VAL B C 1
ATOM 1040 O O . VAL B 1 30 ? 3.496 13.75 11.023 1 96 30 VAL B O 1
ATOM 1043 N N . THR B 1 31 ? 2.637 12.117 12.18 1 96.75 31 THR B N 1
ATOM 1044 C CA . THR B 1 31 ? 3.916 11.422 12.25 1 96.75 31 THR B CA 1
ATOM 1045 C C . THR B 1 31 ? 3.988 10.312 11.203 1 96.75 31 THR B C 1
ATOM 1047 O O . THR B 1 31 ? 2.994 9.633 10.938 1 96.75 31 THR B O 1
ATOM 1050 N N . VAL B 1 32 ? 5.137 10.203 10.617 1 98 32 VAL B N 1
ATOM 1051 C CA . VAL B 1 32 ? 5.395 9.125 9.664 1 98 32 VAL B CA 1
ATOM 1052 C C . VAL B 1 32 ? 6.363 8.117 10.273 1 98 32 VAL B C 1
ATOM 1054 O O . VAL B 1 32 ? 7.406 8.5 10.812 1 98 32 VAL B O 1
ATOM 1057 N N . LEU B 1 33 ? 6.035 6.848 10.219 1 97.94 33 LEU B N 1
ATOM 1058 C CA . LEU B 1 33 ? 6.863 5.762 10.727 1 97.94 33 LEU B CA 1
ATOM 1059 C C . LEU B 1 33 ? 7.172 4.754 9.625 1 97.94 33 LEU B C 1
ATOM 1061 O O . LEU B 1 33 ? 6.691 4.895 8.5 1 97.94 33 LEU B O 1
ATOM 1065 N N . GLY B 1 34 ? 8.086 3.82 10.008 1 97.44 34 GLY B N 1
ATOM 1066 C CA . GLY B 1 34 ? 8.469 2.816 9.031 1 97.44 34 GLY B CA 1
ATOM 1067 C C . GLY B 1 34 ? 9.461 3.332 8 1 97.44 34 GLY B C 1
ATOM 1068 O O . GLY B 1 34 ? 10.328 4.145 8.328 1 97.44 34 GLY B O 1
ATOM 1069 N N . GLY B 1 35 ? 9.258 2.693 6.742 1 97.62 35 GLY B N 1
ATOM 1070 C CA . GLY B 1 35 ? 10.195 3.031 5.684 1 97.62 35 GLY B CA 1
ATOM 1071 C C . GLY B 1 35 ? 11.07 1.864 5.262 1 97.62 35 GLY B C 1
ATOM 1072 O O . GLY B 1 35 ? 11.336 0.965 6.062 1 97.62 35 GLY B O 1
ATOM 1073 N N . ALA B 1 36 ? 11.484 1.953 4.059 1 97.12 36 ALA B N 1
ATOM 1074 C CA . ALA B 1 36 ? 12.203 0.855 3.416 1 97.12 36 ALA B CA 1
ATOM 1075 C C . ALA B 1 36 ? 13.477 0.505 4.184 1 97.12 36 ALA B C 1
ATOM 1077 O O . ALA B 1 36 ? 13.891 -0.656 4.207 1 97.12 36 ALA B O 1
ATOM 107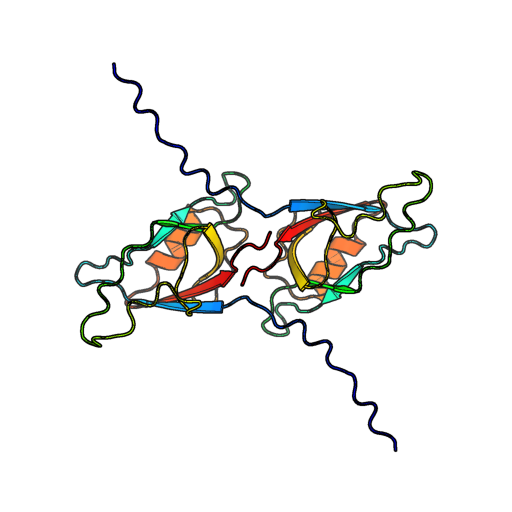8 N N . GLU B 1 37 ? 14.062 1.485 4.82 1 96.75 37 GLU B N 1
ATOM 1079 C CA . GLU B 1 37 ? 15.297 1.237 5.566 1 96.75 37 GLU B CA 1
ATOM 1080 C C . GLU B 1 37 ? 15.062 0.252 6.707 1 96.75 37 GLU B C 1
ATOM 1082 O O . GLU B 1 37 ? 16 -0.384 7.188 1 96.75 37 GLU B O 1
ATOM 1087 N N . ASN B 1 38 ? 13.875 0.123 7.164 1 95.12 38 ASN B N 1
ATOM 1088 C CA . ASN B 1 38 ? 13.5 -0.803 8.227 1 95.12 38 ASN B CA 1
ATOM 1089 C C . ASN B 1 38 ? 12.844 -2.064 7.672 1 95.12 38 ASN B C 1
ATOM 1091 O O . ASN B 1 38 ? 12.297 -2.867 8.422 1 95.12 38 ASN B O 1
ATOM 1095 N N . GLY B 1 39 ? 12.859 -2.24 6.371 1 95 39 GLY B N 1
ATOM 1096 C CA . GLY B 1 39 ? 12.125 -3.33 5.746 1 95 39 GLY B CA 1
ATOM 1097 C C . GLY B 1 39 ? 10.617 -3.186 5.871 1 95 39 GLY B C 1
ATOM 1098 O O . GLY B 1 39 ? 9.891 -4.172 5.777 1 95 39 GLY B O 1
ATOM 1099 N N . GLU B 1 40 ? 10.141 -1.987 6.133 1 96.62 40 GLU B N 1
ATOM 1100 C CA . GLU B 1 40 ? 8.727 -1.689 6.332 1 96.62 40 GLU B CA 1
ATOM 1101 C C . GLU B 1 40 ? 8.203 -0.732 5.266 1 96.62 40 GLU B C 1
ATOM 1103 O O . GLU B 1 40 ? 8.984 -0.035 4.613 1 96.62 40 GLU B O 1
ATOM 1108 N N . PHE B 1 41 ? 6.93 -0.766 5.055 1 98 41 PHE B N 1
ATOM 1109 C CA . PHE B 1 41 ? 6.289 0.302 4.293 1 98 41 PHE B CA 1
ATOM 1110 C C . PHE B 1 41 ? 5.977 1.493 5.191 1 98 41 PHE B C 1
ATOM 1112 O O . PHE B 1 41 ? 5.605 1.321 6.352 1 98 41 PHE B O 1
ATOM 1119 N N . PRO B 1 42 ? 6.133 2.676 4.637 1 98.31 42 PRO B N 1
ATOM 1120 C CA . PRO B 1 42 ? 5.785 3.838 5.457 1 98.31 42 PRO B CA 1
ATOM 1121 C C . PRO B 1 42 ? 4.328 3.828 5.91 1 98.31 42 PRO B C 1
ATOM 1123 O O . PRO B 1 42 ? 3.443 3.432 5.145 1 98.31 42 PRO B O 1
ATOM 1126 N N . TYR B 1 43 ? 4.09 4.324 7.125 1 98 43 TYR B N 1
ATOM 1127 C CA . TYR B 1 43 ? 2.727 4.352 7.648 1 98 43 TYR B CA 1
ATOM 1128 C C . TYR B 1 43 ? 2.541 5.5 8.633 1 98 43 TYR B C 1
ATOM 1130 O O . TYR B 1 43 ? 3.52 6.09 9.094 1 98 43 TYR B O 1
ATOM 1138 N N . VAL B 1 44 ? 1.345 5.785 8.898 1 97.06 44 VAL B N 1
ATOM 1139 C CA . VAL B 1 44 ? 0.968 6.91 9.75 1 97.06 44 VAL B CA 1
ATOM 1140 C C . VAL B 1 44 ? 1.147 6.531 11.219 1 97.06 44 VAL B C 1
ATOM 1142 O O . VAL B 1 44 ? 0.624 5.512 11.672 1 97.06 44 VAL B O 1
ATOM 1145 N N . GLY B 1 45 ? 1.931 7.32 11.922 1 96 45 GLY B N 1
ATOM 1146 C CA . GLY B 1 45 ? 2.012 7.227 13.367 1 96 45 GLY B CA 1
ATOM 1147 C C . GLY B 1 45 ? 0.946 8.039 14.078 1 96 45 GLY B C 1
ATOM 1148 O O . GLY B 1 45 ? -0.215 8.047 13.672 1 96 45 GLY B O 1
ATOM 1149 N N . ALA B 1 46 ? 1.359 8.688 15.117 1 94.06 46 ALA B N 1
ATOM 1150 C CA . ALA B 1 46 ? 0.453 9.539 15.883 1 94.06 46 ALA B CA 1
ATOM 1151 C C . ALA B 1 46 ? -0.055 10.703 15.031 1 94.06 46 ALA B C 1
ATOM 1153 O O . ALA B 1 46 ? 0.707 11.305 14.273 1 94.06 46 ALA B O 1
ATOM 1154 N N . VAL B 1 47 ? -1.3 10.984 15.148 1 93.31 47 VAL B N 1
ATOM 1155 C CA . VAL B 1 47 ? -1.917 12.125 14.484 1 93.31 47 VAL B CA 1
ATOM 1156 C C . VAL B 1 47 ? -2.438 13.109 15.531 1 93.31 47 VAL B C 1
ATOM 1158 O O . VAL B 1 47 ? -3.197 12.734 16.422 1 93.31 47 VAL B O 1
ATOM 1161 N N . ALA B 1 48 ? -1.967 14.281 15.297 1 90 48 ALA B N 1
ATOM 1162 C CA . ALA B 1 48 ? -2.443 15.305 16.219 1 90 48 ALA B CA 1
ATOM 1163 C C . ALA B 1 48 ? -3.93 15.578 16.016 1 90 48 ALA B C 1
ATOM 1165 O O . ALA B 1 48 ? -4.426 15.547 14.891 1 90 48 ALA B O 1
ATOM 1166 N N . ALA B 1 49 ? -4.68 15.594 17.078 1 69.5 49 ALA B N 1
ATOM 1167 C CA . ALA B 1 49 ? -6.109 15.906 17.031 1 69.5 49 ALA B CA 1
ATOM 1168 C C . ALA B 1 49 ? -6.363 17.219 16.297 1 69.5 49 ALA B C 1
ATOM 1170 O O . ALA B 1 49 ? -5.676 18.219 16.547 1 69.5 49 ALA B O 1
ATOM 1171 N N . ALA B 1 50 ? -6.676 17.141 14.961 1 57.34 50 ALA B N 1
ATOM 1172 C CA . ALA B 1 50 ? -7.027 18.391 14.305 1 57.34 50 ALA B CA 1
ATOM 1173 C C . ALA B 1 50 ? -7.957 19.234 15.188 1 57.34 50 ALA B C 1
ATOM 1175 O O . ALA B 1 50 ? -8.922 18.719 15.742 1 57.34 50 ALA B O 1
ATOM 1176 N N . GLU B 1 51 ? -7.492 20.281 15.602 1 49.09 51 GLU B N 1
ATOM 1177 C CA . GLU B 1 51 ? -8.43 21.25 16.172 1 49.09 51 GLU B CA 1
ATOM 1178 C C . GLU B 1 51 ? -9.594 21.516 15.234 1 49.09 51 GLU B C 1
ATOM 1180 O O . GLU B 1 51 ? -9.422 22.125 14.18 1 49.09 51 GLU B O 1
ATOM 1185 N N . VAL B 1 52 ? -10.367 20.5 14.875 1 46.91 52 VAL B N 1
ATOM 1186 C CA . VAL B 1 52 ? -11.523 20.922 14.094 1 46.91 52 VAL B CA 1
ATOM 1187 C C . VAL B 1 52 ? -12.125 22.188 14.703 1 46.91 52 VAL B C 1
ATOM 1189 O O . VAL B 1 52 ? -12.586 22.172 15.844 1 46.91 52 VAL B O 1
ATOM 1192 N N . ALA B 1 53 ? -11.648 23.297 14.43 1 44.66 53 ALA B N 1
ATOM 1193 C CA . ALA B 1 53 ? -12.344 24.469 14.93 1 44.66 53 ALA B CA 1
ATOM 1194 C C . ALA B 1 53 ? -13.82 24.172 15.188 1 44.66 53 ALA B C 1
ATOM 1196 O O . ALA B 1 53 ? -14.219 23 15.273 1 44.66 53 ALA B O 1
ATOM 1197 N N . GLY B 1 54 ? -14.797 25.094 14.578 1 42.69 54 GLY B N 1
ATOM 1198 C CA . GLY B 1 54 ? -16.156 25.547 14.781 1 42.69 54 GLY B CA 1
ATOM 1199 C C . GLY B 1 54 ? -17.188 24.438 14.68 1 42.69 54 GLY B C 1
ATOM 1200 O O . GLY B 1 54 ? -18.391 24.672 14.844 1 42.69 54 GLY B O 1
ATOM 1201 N N . LEU B 1 55 ? -17.234 23.5 13.633 1 44.56 55 LEU B N 1
ATOM 1202 C CA . LEU B 1 55 ? -18.625 23.047 13.633 1 44.56 55 LEU B CA 1
ATOM 1203 C C . LEU B 1 55 ? -18.891 22.141 14.836 1 44.56 55 LEU B C 1
ATOM 1205 O O . LEU B 1 55 ? -18.016 21.391 15.273 1 44.56 55 LEU B O 1
ATOM 1209 N N . PRO B 1 56 ? -19.797 22.547 15.812 1 42.03 56 PRO B N 1
ATOM 1210 C CA . PRO B 1 56 ? -20.203 21.812 17.016 1 42.03 56 PRO B CA 1
ATOM 1211 C C . PRO B 1 56 ? -19.969 20.297 16.891 1 42.03 56 PRO B C 1
ATOM 1213 O O . PRO B 1 56 ? -19.5 19.672 17.828 1 42.03 56 PRO B O 1
ATOM 1216 N N . GLY B 1 57 ? -20.891 19.594 16.203 1 40.22 57 GLY B N 1
ATOM 1217 C CA . GLY B 1 57 ? -21.312 18.203 16.344 1 40.22 57 GLY B CA 1
ATOM 1218 C C . GLY B 1 57 ? -20.203 17.219 16.016 1 40.22 57 GLY B C 1
ATOM 1219 O O . GLY B 1 57 ? -20.344 16.016 16.281 1 40.22 57 GLY B O 1
ATOM 1220 N N . GLY B 1 58 ? -19.453 17.234 14.758 1 39.56 58 GLY B N 1
ATOM 1221 C CA . GLY B 1 58 ? -18.984 15.945 14.273 1 39.56 58 GLY B CA 1
ATOM 1222 C C . GLY B 1 58 ? -17.719 15.469 14.953 1 39.56 58 GLY B C 1
ATOM 1223 O O . GLY B 1 58 ? -16.625 15.883 14.586 1 39.56 58 GLY B O 1
ATOM 1224 N N . GLY B 1 59 ? -17.484 15.523 16.219 1 41 59 GLY B N 1
ATOM 1225 C CA . GLY B 1 59 ? -16.516 14.727 16.953 1 41 59 GLY B CA 1
ATOM 1226 C C . GLY B 1 59 ? -16.188 13.406 16.281 1 41 59 GLY B C 1
ATOM 1227 O O . GLY B 1 59 ? -15.781 12.453 16.938 1 41 59 GLY B O 1
ATOM 1228 N N . GLY B 1 60 ? -16.922 12.969 15.242 1 39.22 60 GLY B N 1
ATOM 1229 C CA . GLY B 1 60 ? -17.047 11.562 14.898 1 39.22 60 GLY B CA 1
ATOM 1230 C C . GLY B 1 60 ? -15.703 10.867 14.742 1 39.22 60 GLY B C 1
ATOM 1231 O O . GLY B 1 60 ? -14.773 11.422 14.156 1 39.22 60 GLY B O 1
ATOM 1232 N N . GLY B 1 61 ? -14.969 10.289 15.672 1 43.84 61 GLY B N 1
ATOM 1233 C CA . GLY B 1 61 ? -14.141 9.109 15.469 1 43.84 61 GLY B CA 1
ATOM 1234 C C . GLY B 1 61 ? -14.391 8.43 14.141 1 43.84 61 GLY B C 1
ATOM 1235 O O . GLY B 1 61 ? -14.148 7.227 13.992 1 43.84 61 GLY B O 1
ATOM 1236 N N . GLY B 1 62 ? -15.391 8.805 13.336 1 43.81 62 GLY B N 1
ATOM 1237 C CA . GLY B 1 62 ? -15.992 8.023 12.266 1 43.81 62 GLY B CA 1
ATOM 1238 C C . GLY B 1 62 ? -15.062 7.805 11.086 1 43.81 62 GLY B C 1
ATOM 1239 O O . GLY B 1 62 ? -13.969 8.367 11.047 1 43.81 62 GLY B O 1
ATOM 1240 N N . GLU B 1 63 ? -15.352 6.84 10.234 1 53.53 63 GLU B N 1
ATOM 1241 C CA . GLU B 1 63 ? -14.969 6.445 8.883 1 53.53 63 GLU B CA 1
ATOM 1242 C C . GLU B 1 63 ? -14.875 7.656 7.957 1 53.53 63 GLU B C 1
ATOM 1244 O O . GLU B 1 63 ? -15.898 8.164 7.492 1 53.53 63 GLU B O 1
ATOM 1249 N N . GLY B 1 64 ? -14.047 8.656 8.422 1 60.19 64 GLY B N 1
ATOM 1250 C CA . GLY B 1 64 ? -13.891 9.758 7.48 1 60.19 64 GLY B CA 1
ATOM 1251 C C . GLY B 1 64 ? -12.555 9.742 6.762 1 60.19 64 GLY B C 1
ATOM 1252 O O . GLY B 1 64 ? -11.766 8.805 6.926 1 60.19 64 GLY B O 1
ATOM 1253 N N . PRO B 1 65 ? -12.391 10.75 5.844 1 74.5 65 PRO B N 1
ATOM 1254 C CA . PRO B 1 65 ? -11.219 10.867 4.973 1 74.5 65 PRO B CA 1
ATOM 1255 C C . PRO B 1 65 ? -9.969 11.312 5.73 1 74.5 65 PRO B C 1
ATOM 1257 O O . PRO B 1 65 ? -9.047 11.883 5.137 1 74.5 65 PRO B O 1
ATOM 1260 N N . TRP B 1 66 ? -9.977 11.047 7.09 1 87.81 66 TRP B N 1
ATOM 1261 C CA . TRP B 1 66 ? -8.812 11.461 7.855 1 87.81 66 TRP B CA 1
ATOM 1262 C C . TRP B 1 66 ? -7.773 10.344 7.926 1 87.81 66 TRP B C 1
ATOM 1264 O O . TRP B 1 66 ? -8.117 9.164 7.797 1 87.81 66 TRP B O 1
ATOM 1274 N N . LEU B 1 67 ? -6.609 10.844 8.141 1 93.88 67 LEU B N 1
ATOM 1275 C CA . LEU B 1 67 ? -5.543 9.867 8.312 1 93.88 67 LEU B CA 1
ATOM 1276 C C . LEU B 1 67 ? -5.633 9.195 9.68 1 93.88 67 LEU B C 1
ATOM 1278 O O . LEU B 1 67 ? -5.789 9.883 10.695 1 93.88 67 LEU B O 1
ATOM 1282 N N . GLY B 1 68 ? -5.59 7.945 9.672 1 92.56 68 GLY B N 1
ATOM 1283 C CA . GLY B 1 68 ? -5.582 7.199 10.922 1 92.56 68 GLY B CA 1
ATOM 1284 C C . GLY B 1 68 ? -4.246 6.539 11.211 1 92.56 68 GLY B C 1
ATOM 1285 O O . GLY B 1 68 ? -3.545 6.109 10.297 1 92.56 68 GLY B O 1
ATOM 1286 N N . GLU B 1 69 ? -4.02 6.477 12.5 1 93.19 69 GLU B N 1
ATOM 1287 C CA . GLU B 1 69 ? -2.812 5.77 12.914 1 93.19 69 GLU B CA 1
ATOM 1288 C C . GLU B 1 69 ? -2.781 4.352 12.352 1 93.19 69 GLU B C 1
ATOM 1290 O O . GLU B 1 69 ? -3.793 3.65 12.359 1 93.19 69 GLU B O 1
ATOM 1295 N N . GLY B 1 70 ? -1.581 3.939 11.812 1 95.25 70 GLY B N 1
ATOM 1296 C CA . GLY B 1 70 ? -1.4 2.588 11.305 1 95.25 70 GLY B CA 1
ATOM 1297 C C . GLY B 1 70 ? -1.721 2.459 9.828 1 95.25 70 GLY B C 1
ATOM 1298 O O . GLY B 1 70 ? -1.418 1.436 9.211 1 95.25 70 GLY B O 1
ATOM 1299 N N . GLU B 1 71 ? -2.311 3.432 9.234 1 96.69 71 GLU B N 1
ATOM 1300 C CA . GLU B 1 71 ? -2.561 3.355 7.797 1 96.69 71 GLU B CA 1
ATOM 1301 C C . GLU B 1 71 ? -1.255 3.365 7.008 1 96.69 71 GLU B C 1
ATOM 1303 O O . GLU B 1 71 ? -0.31 4.07 7.367 1 96.69 71 GLU B O 1
ATOM 1308 N N . LEU B 1 72 ? -1.22 2.621 5.941 1 98.19 72 LEU B N 1
ATOM 1309 C CA . LEU B 1 72 ? -0.068 2.654 5.047 1 98.19 72 LEU B CA 1
ATOM 1310 C C . LEU B 1 72 ? -0.123 3.875 4.133 1 98.19 72 LEU B C 1
ATOM 1312 O O . LEU B 1 72 ? -1.185 4.215 3.605 1 98.19 72 LEU B O 1
ATOM 1316 N N . LEU B 1 73 ? 0.945 4.512 4.008 1 98.44 73 LEU B N 1
ATOM 1317 C CA . LEU B 1 73 ? 1.063 5.633 3.08 1 98.44 73 LEU B CA 1
ATOM 1318 C C . LEU B 1 73 ? 1.476 5.152 1.692 1 98.44 73 LEU B C 1
ATOM 1320 O O . LEU B 1 73 ? 2.543 4.559 1.529 1 98.44 73 LEU B O 1
ATOM 1324 N N . LEU B 1 74 ? 0.632 5.453 0.723 1 98.62 74 LEU B N 1
ATOM 1325 C CA . LEU B 1 74 ? 0.865 4.977 -0.636 1 98.62 74 LEU B CA 1
ATOM 1326 C C . LEU B 1 74 ? 1.35 6.113 -1.533 1 98.62 74 LEU B C 1
ATOM 1328 O O . LEU B 1 74 ? 2.229 5.91 -2.375 1 98.62 74 LEU B O 1
ATOM 1332 N N . GLU B 1 75 ? 0.762 7.254 -1.321 1 98.56 75 GLU B N 1
ATOM 1333 C CA . GLU B 1 75 ? 1.104 8.438 -2.109 1 98.56 75 GLU B CA 1
ATOM 1334 C C . GLU B 1 75 ? 1.088 9.695 -1.251 1 98.56 75 GLU B C 1
ATOM 1336 O O . GLU B 1 75 ? 0.263 9.828 -0.344 1 98.56 75 GLU B O 1
ATOM 1341 N N . VAL B 1 76 ? 1.991 10.578 -1.559 1 98.56 76 VAL B N 1
ATOM 1342 C CA . VAL B 1 76 ? 2.023 11.922 -0.993 1 98.56 76 VAL B CA 1
ATOM 1343 C C . VAL B 1 76 ? 2.18 12.953 -2.111 1 98.56 76 VAL B C 1
ATOM 1345 O O . VAL B 1 76 ? 3.16 12.922 -2.861 1 98.56 76 VAL B O 1
ATOM 1348 N N . GLN B 1 77 ? 1.175 13.797 -2.199 1 97.31 77 GLN B N 1
ATOM 1349 C CA . GLN B 1 77 ? 1.204 14.852 -3.209 1 97.31 77 GLN B CA 1
ATOM 1350 C C . GLN B 1 77 ? 1.457 14.273 -4.598 1 97.31 77 GLN B C 1
ATOM 1352 O O . GLN B 1 77 ? 2.23 14.836 -5.379 1 97.31 77 GLN B O 1
ATOM 1357 N N . GLY B 1 78 ? 0.886 13.102 -4.844 1 96.69 78 GLY B N 1
ATOM 1358 C CA . GLY B 1 78 ? 0.97 12.508 -6.168 1 96.69 78 GLY B CA 1
ATOM 1359 C C . GLY B 1 78 ? 2.225 11.672 -6.367 1 96.69 78 GLY B C 1
ATOM 1360 O O . GLY B 1 78 ? 2.363 10.984 -7.379 1 96.69 78 GLY B O 1
ATOM 1361 N N . ILE B 1 79 ? 3.115 11.68 -5.445 1 97.56 79 ILE B N 1
ATOM 1362 C CA . ILE B 1 79 ? 4.328 10.867 -5.496 1 97.56 79 ILE B CA 1
ATOM 1363 C C . ILE B 1 79 ? 4.094 9.547 -4.766 1 97.56 79 ILE B C 1
ATOM 1365 O O . ILE B 1 79 ? 3.641 9.531 -3.621 1 97.56 79 ILE B O 1
ATOM 1369 N N . ARG B 1 80 ? 4.363 8.508 -5.445 1 97.5 80 ARG B N 1
ATOM 1370 C CA . ARG B 1 80 ? 4.246 7.191 -4.824 1 97.5 80 ARG B CA 1
ATOM 1371 C C . ARG B 1 80 ? 5.359 6.961 -3.811 1 97.5 80 ARG B C 1
ATOM 1373 O O . ARG B 1 80 ? 6.539 6.957 -4.172 1 97.5 80 ARG B O 1
ATOM 1380 N N . VAL B 1 81 ? 4.996 6.684 -2.537 1 98.38 81 VAL B N 1
ATOM 1381 C CA . VAL B 1 81 ? 6.004 6.715 -1.479 1 98.38 81 VAL B CA 1
ATOM 1382 C C . VAL B 1 81 ? 6.094 5.344 -0.813 1 98.38 81 VAL B C 1
ATOM 1384 O O . VAL B 1 81 ? 6.949 5.125 0.051 1 98.38 81 VAL B O 1
ATOM 1387 N N . SER B 1 82 ? 5.277 4.387 -1.132 1 98 82 SER B N 1
ATOM 1388 C CA . SER B 1 82 ? 5.172 3.123 -0.408 1 98 82 SER B CA 1
ATOM 1389 C C . SER B 1 82 ? 6.492 2.359 -0.434 1 98 82 SER B C 1
ATOM 1391 O O . SER B 1 82 ? 6.738 1.511 0.423 1 98 82 SER B O 1
ATOM 1393 N N . GLY B 1 83 ? 7.348 2.602 -1.411 1 97.12 83 GLY B N 1
ATOM 1394 C CA . GLY B 1 83 ? 8.617 1.898 -1.501 1 97.12 83 GLY B CA 1
ATOM 1395 C C . GLY B 1 83 ? 9.797 2.73 -1.028 1 97.12 83 GLY B C 1
ATOM 1396 O O . GLY B 1 83 ? 10.953 2.334 -1.196 1 97.12 83 GLY B O 1
ATOM 1397 N N . LEU B 1 84 ? 9.547 3.816 -0.353 1 98.19 84 LEU B N 1
ATOM 1398 C CA . LEU B 1 84 ? 10.617 4.754 -0.024 1 98.19 84 LEU B CA 1
ATOM 1399 C C . LEU B 1 84 ? 11.039 4.605 1.436 1 98.19 84 LEU B C 1
ATOM 1401 O O . LEU B 1 84 ? 10.234 4.203 2.279 1 98.19 84 LEU B O 1
ATOM 1405 N N . PRO B 1 85 ? 12.32 4.887 1.719 1 98.31 85 PRO B N 1
ATOM 1406 C CA . PRO B 1 85 ? 12.695 5.09 3.119 1 98.31 85 PRO B CA 1
ATOM 1407 C C . PRO B 1 85 ? 11.992 6.285 3.754 1 98.31 85 PRO B C 1
ATO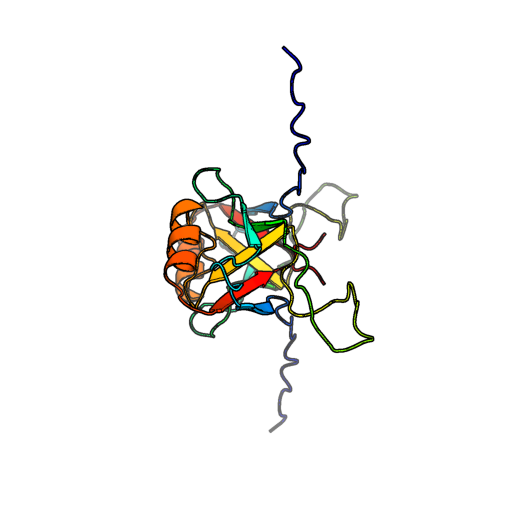M 1409 O O . PRO B 1 85 ? 11.609 7.223 3.053 1 98.31 85 PRO B O 1
ATOM 1412 N N . ARG B 1 86 ? 11.898 6.281 5.016 1 98.25 86 ARG B N 1
ATOM 1413 C CA . ARG B 1 86 ? 11.141 7.289 5.75 1 98.25 86 ARG B CA 1
ATOM 1414 C C . ARG B 1 86 ? 11.672 8.688 5.457 1 98.25 86 ARG B C 1
ATOM 1416 O O . ARG B 1 86 ? 10.891 9.633 5.293 1 98.25 86 ARG B O 1
ATOM 1423 N N . TYR B 1 87 ? 13.023 8.906 5.395 1 98.5 87 TYR B N 1
ATOM 1424 C CA . TYR B 1 87 ? 13.578 10.234 5.199 1 98.5 87 TYR B CA 1
ATOM 1425 C C . TYR B 1 87 ? 13.164 10.812 3.852 1 98.5 87 TYR B C 1
ATOM 1427 O O . TYR B 1 87 ? 12.984 12.023 3.713 1 98.5 87 TYR B O 1
ATOM 1435 N N . ASP B 1 88 ? 12.992 9.945 2.812 1 98.69 88 ASP B N 1
ATOM 1436 C CA . ASP B 1 88 ? 12.531 10.406 1.508 1 98.69 88 ASP B CA 1
ATOM 1437 C C . ASP B 1 88 ? 11.055 10.797 1.555 1 98.69 88 ASP B C 1
ATOM 1439 O O . ASP B 1 88 ? 10.641 11.773 0.928 1 98.69 88 ASP B O 1
ATOM 1443 N N . VAL B 1 89 ? 10.234 10.094 2.32 1 98.75 89 VAL B N 1
ATOM 1444 C CA . VAL B 1 89 ? 8.828 10.445 2.504 1 98.75 89 VAL B CA 1
ATOM 1445 C C . VAL B 1 89 ? 8.719 11.805 3.184 1 98.75 89 VAL B C 1
ATOM 1447 O O . VAL B 1 89 ? 7.961 12.672 2.738 1 98.75 89 VAL B O 1
ATOM 1450 N N . LEU B 1 90 ? 9.539 11.922 4.223 1 98.75 90 LEU B N 1
ATOM 1451 C CA . LEU B 1 90 ? 9.539 13.195 4.934 1 98.75 90 LEU B CA 1
ATOM 1452 C C . LEU B 1 90 ? 10 14.328 4.023 1 98.75 90 LEU B C 1
ATOM 1454 O O . LEU B 1 90 ? 9.492 15.445 4.113 1 98.75 90 LEU B O 1
ATOM 1458 N N . GLY B 1 91 ? 10.969 14.031 3.223 1 98.69 91 GLY B N 1
ATOM 1459 C CA . GLY B 1 91 ? 11.398 15.023 2.252 1 98.69 91 GLY B CA 1
ATOM 1460 C C . GLY B 1 91 ? 10.289 15.469 1.32 1 98.69 91 GLY B C 1
ATOM 1461 O O . GLY B 1 91 ? 10.188 16.656 1 1 98.69 91 GLY B O 1
ATOM 1462 N N . VAL B 1 92 ? 9.5 14.531 0.822 1 98.69 92 VAL B N 1
ATOM 1463 C CA . VAL B 1 92 ? 8.367 14.859 -0.031 1 98.69 92 VAL B CA 1
ATOM 1464 C C . VAL B 1 92 ? 7.387 15.75 0.734 1 98.69 92 VAL B C 1
ATOM 1466 O O . VAL B 1 92 ? 6.934 16.781 0.217 1 98.69 92 VAL B O 1
ATOM 1469 N N . ILE B 1 93 ? 7.082 15.398 1.953 1 98.44 93 ILE B N 1
ATOM 1470 C CA . ILE B 1 93 ? 6.145 16.141 2.783 1 98.44 93 ILE B CA 1
ATOM 1471 C C . ILE B 1 93 ? 6.68 17.562 3.014 1 98.44 93 ILE B C 1
ATOM 1473 O O . ILE B 1 93 ? 5.945 18.547 2.863 1 98.44 93 ILE B O 1
ATOM 1477 N N . ASP B 1 94 ? 7.898 17.625 3.289 1 98 94 ASP B N 1
ATOM 1478 C CA . ASP B 1 94 ? 8.523 18.906 3.617 1 98 94 ASP B CA 1
ATOM 1479 C C . ASP B 1 94 ? 8.562 19.828 2.4 1 98 94 ASP B C 1
ATOM 1481 O O . ASP B 1 94 ? 8.656 21.047 2.541 1 98 94 ASP B O 1
ATOM 1485 N N . SER B 1 95 ? 8.562 19.25 1.319 1 98.06 95 SER B N 1
ATOM 1486 C CA . SER B 1 95 ? 8.609 20.047 0.1 1 98.06 95 SER B CA 1
ATOM 1487 C C . SER B 1 95 ? 7.254 20.672 -0.203 1 98.06 95 SER B C 1
ATOM 1489 O O . SER B 1 95 ? 7.148 21.547 -1.06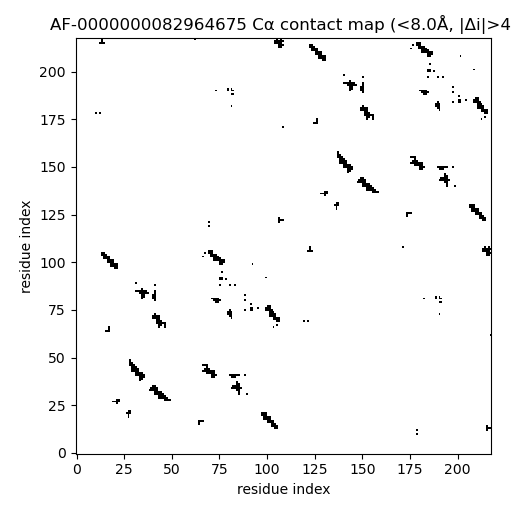3 1 98.06 95 SER B O 1
ATOM 1491 N N . CYS B 1 96 ? 6.254 20.203 0.425 1 96.94 96 CYS B N 1
ATOM 1492 C CA . CYS B 1 96 ? 4.922 20.781 0.28 1 96.94 96 CYS B CA 1
ATOM 1493 C C . CYS B 1 96 ? 4.746 21.984 1.204 1 96.94 96 CYS B C 1
ATOM 1495 O O . CYS B 1 96 ? 4.984 21.875 2.408 1 96.94 96 CYS B O 1
ATOM 1497 N N . LYS B 1 97 ? 4.266 23.062 0.75 1 94.44 97 LYS B N 1
ATOM 1498 C CA . LYS B 1 97 ? 4.273 24.328 1.485 1 94.44 97 LYS B CA 1
ATOM 1499 C C . LYS B 1 97 ? 3.111 24.391 2.473 1 94.44 97 LYS B C 1
ATOM 1501 O O . LYS B 1 97 ? 3.32 24.359 3.688 1 94.44 97 LYS B O 1
ATOM 1506 N N . GLU B 1 98 ? 1.812 24.547 1.993 1 94.44 98 GLU B N 1
ATOM 1507 C CA . GLU B 1 98 ? 0.678 24.859 2.861 1 94.44 98 GLU B CA 1
ATOM 1508 C C . GLU B 1 98 ? -0.102 23.594 3.211 1 94.44 98 GLU B C 1
ATOM 1510 O O . GLU B 1 98 ? -0.495 23.391 4.363 1 94.44 98 GLU B O 1
ATOM 1515 N N . ALA B 1 99 ? -0.281 22.797 2.227 1 96.06 99 ALA B N 1
ATOM 1516 C CA . ALA B 1 99 ? -1.099 21.594 2.414 1 96.06 99 ALA B CA 1
ATOM 1517 C C . ALA B 1 99 ? -0.437 20.375 1.784 1 96.06 99 ALA B C 1
ATOM 1519 O O . ALA B 1 99 ? 0.318 20.5 0.816 1 96.06 99 ALA B O 1
ATOM 1520 N N . VAL B 1 100 ? -0.658 19.266 2.398 1 97.62 100 VAL B N 1
ATOM 1521 C CA . VAL B 1 100 ? -0.144 17.984 1.915 1 97.62 100 VAL B CA 1
ATOM 1522 C C . VAL B 1 100 ? -1.303 17.016 1.677 1 97.62 100 VAL B C 1
ATOM 1524 O O . VAL B 1 100 ? -2.135 16.812 2.562 1 97.62 100 VAL B O 1
ATOM 1527 N N . THR B 1 101 ? -1.409 16.469 0.482 1 97.06 101 THR B N 1
ATOM 1528 C CA . THR B 1 101 ? -2.41 15.461 0.147 1 97.06 101 THR B CA 1
ATOM 1529 C C . THR B 1 101 ? -1.814 14.062 0.232 1 97.06 101 THR B C 1
ATOM 1531 O O . THR B 1 101 ? -0.768 13.789 -0.36 1 97.06 101 THR B O 1
ATOM 1534 N N . PHE B 1 102 ? -2.51 13.227 0.983 1 97.75 102 PHE B N 1
ATOM 1535 C CA . PHE B 1 102 ? -2.09 11.844 1.173 1 97.75 102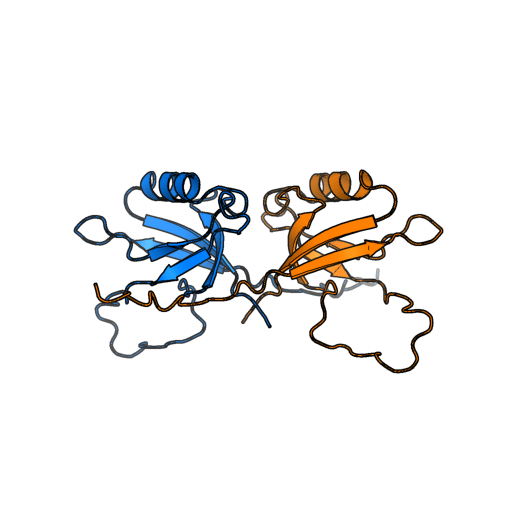 PHE B CA 1
ATOM 1536 C C . PHE B 1 102 ? -3.086 10.883 0.533 1 97.75 102 PHE B C 1
ATOM 1538 O O . PHE B 1 102 ? -4.297 11.117 0.569 1 97.75 102 PHE B O 1
ATOM 1545 N N . LYS B 1 103 ? -2.564 9.852 -0.094 1 97.81 103 LYS B N 1
ATOM 1546 C CA . LYS B 1 103 ? -3.344 8.633 -0.305 1 97.81 103 LYS B CA 1
ATOM 1547 C C . LYS B 1 103 ? -2.881 7.516 0.624 1 97.81 103 LYS B C 1
ATOM 1549 O O . LYS B 1 103 ? -1.692 7.191 0.666 1 97.81 103 LYS B O 1
ATOM 1554 N N . ALA B 1 104 ? -3.822 6.973 1.355 1 97.69 104 ALA B N 1
ATOM 1555 C CA . ALA B 1 104 ? -3.512 5.973 2.373 1 97.69 104 ALA B CA 1
ATOM 1556 C C . ALA B 1 104 ? -4.562 4.867 2.395 1 97.69 104 ALA B C 1
ATOM 1558 O O . ALA B 1 104 ? -5.652 5.023 1.839 1 97.69 104 ALA B O 1
ATOM 1559 N N . VAL B 1 105 ? -4.18 3.738 3.02 1 97.31 105 VAL B N 1
ATOM 1560 C CA . VAL B 1 105 ? -5.121 2.631 3.141 1 97.31 105 VAL B CA 1
ATOM 1561 C C . VAL B 1 105 ? -5.109 2.094 4.57 1 97.31 105 VAL B C 1
ATOM 1563 O O . VAL B 1 105 ? -4.043 1.882 5.152 1 97.31 105 VAL B O 1
ATOM 1566 N N . ARG B 1 106 ? -6.332 1.957 5.102 1 96.56 106 ARG B N 1
ATOM 1567 C CA . ARG B 1 106 ? -6.441 1.246 6.371 1 96.56 106 ARG B CA 1
ATOM 1568 C C . ARG B 1 106 ? -6.145 -0.239 6.195 1 96.56 106 ARG B C 1
ATOM 1570 O O . ARG B 1 106 ? -6.582 -0.853 5.219 1 96.56 106 ARG B O 1
ATOM 1577 N N . GLN B 1 107 ? -5.418 -0.783 7.105 1 95.25 107 GLN B N 1
ATOM 1578 C CA . GLN B 1 107 ? -5.094 -2.203 7.023 1 95.25 107 GLN B CA 1
ATOM 1579 C C . GLN B 1 107 ? -6.23 -3.061 7.574 1 95.25 107 GLN B C 1
ATOM 1581 O O . GLN B 1 107 ? -6.66 -2.873 8.711 1 95.25 107 GLN B O 1
ATOM 1586 N N . GLY B 1 108 ? -6.574 -3.957 6.664 1 92.88 108 GLY B N 1
ATOM 1587 C CA . GLY B 1 108 ? -7.656 -4.84 7.066 1 92.88 108 GLY B CA 1
ATOM 1588 C C . GLY B 1 108 ? -7.176 -6.074 7.805 1 92.88 108 GLY B C 1
ATOM 1589 O O . GLY B 1 108 ? -5.988 -6.406 7.766 1 92.88 108 GLY B O 1
ATOM 1590 N N . LYS B 1 109 ? -8.109 -6.773 8.531 1 82.69 109 LYS B N 1
ATOM 1591 C CA . LYS B 1 109 ? -7.805 -8.008 9.25 1 82.69 109 LYS B CA 1
ATOM 1592 C C . LYS B 1 109 ? -7.992 -9.227 8.352 1 82.69 109 LYS B C 1
ATOM 1594 O O . LYS B 1 109 ? -8.812 -9.211 7.434 1 82.69 109 LYS B O 1
#

Foldseek 3Di:
DPPPPPPPPCPDDQWAKDKFFADPVRHRQWDWDDFVVNVAFIAIAGGDDPCPDDDPPCPPPDPDRDGDHPWGWQDKPRHGPRHGGPVVVVVSVVVDGTMMMTTTHDDDD/DDPPPPPPPCPDDQWAKDKFFADPVRHRQWDWDDFVVNVAFIAIAGGDDPCPDDDPPCPPPDPDRDGDHPWGWQDKPRHGPRHGGPVVVVVSVVVDGTMMMTTTHDDDD

InterPro domains:
  IPR001478 PDZ domain [PS50106] (17-108)
  IPR036034 PDZ superfamily [G3DSA:2.30.42.10] (1-109)
  IPR036034 PDZ superfamily [SSF50156] (9-108)

Sequence (218 aa):
MSRVIQKKNHWTSRVHECTVRRGPQGELGVTVLGGAENGEFPYVGAVAAAEVAGLPGGGGGGEGPWLGEGELLLEVQGIRVSGLPRYDVLGVIDSCKEAVTFKAVRQGKMSRVIQKKNHWTSRVHECTVRRGPQGELGVTVLGGAENGEFPYVGAVAAAEVAGLPGGGGGGEGPWLGEGELLLEVQGIRVSGLPRYDVLGVIDSCKEAVTFKAVRQGK

Secondary structure (DSSP, 8-state):
---------------EEEEEE--TTS---EEEE--GGGTS--EEEEE------S-SS----SS-SS--TTPEEEEETTEE-TTS-HHHHHHHHHT-SSEEEEEEEPBP-/---------------EEEEEE--TTS---EEEE--GGGTS--EEEEE------S-SS-----S-SS--TTPEEEEETTEE-TTS-HHHHHHHHHT-SSEEEEEEEPBP-

Solvent-accessible surface area (backbone atoms only — not comparable to full-atom values): 12836 Å² total; per-residue (Å²): 132,86,76,74,74,71,75,72,79,66,73,68,76,56,65,42,62,30,76,45,60,41,44,97,87,66,44,65,48,66,38,80,38,63,1,40,83,73,79,33,56,20,21,32,34,65,59,53,79,72,76,68,69,79,74,85,79,78,75,66,86,58,96,53,64,63,86,48,67,60,17,38,38,43,26,48,71,86,39,68,35,39,72,32,35,42,70,58,48,50,50,54,55,66,69,38,82,63,54,47,40,34,32,32,32,40,65,22,130,132,84,76,75,71,70,74,73,78,65,72,69,77,56,64,41,62,30,74,45,59,43,44,97,87,65,46,65,47,66,38,77,37,64,1,39,84,73,78,32,55,21,22,32,35,66,59,53,79,71,77,68,68,78,74,83,76,78,75,65,88,57,96,54,67,63,87,47,68,59,17,38,37,43,27,48,71,86,39,67,34,38,71,31,34,41,71,58,50,50,49,56,55,66,70,38,82,62,56,46,40,34,32,32,30,41,65,21,132

Organism: Crocuta crocuta (NCBI:txid9678)

Radius of gyration: 19.81 Å; Cα contacts (8 Å, |Δi|>4): 401; chains: 2; bounding box: 45×62×66 Å

pLDDT: mean 83.07, std 22.34, range [30.64, 98.75]

Nearest PDB structures (foldseek):
  2v1w-assembly1_B  TM=8.056E-01  e=5.197E-05  Homo sapiens
  2q3g-assembly2_B  TM=8.177E-01  e=3.807E-04  Homo sapiens
  2dkr-assembly1_A  TM=7.538E-01  e=4.539E-04  Homo sapiens
  3qe1-assembly1_A-2  TM=6.913E-01  e=6.083E-04  Rattus norvegicus
  6sak-assembly2_D  TM=7.281E-01  e=1.158E-03  Homo sapiens